Protein AF-A0A522VS35-F1 (afdb_monomer)

Radius of gyration: 22.89 Å; Cα contacts (8 Å, |Δi|>4): 196; chains: 1; bounding box: 53×36×62 Å

Structure (mmCIF, N/CA/C/O ba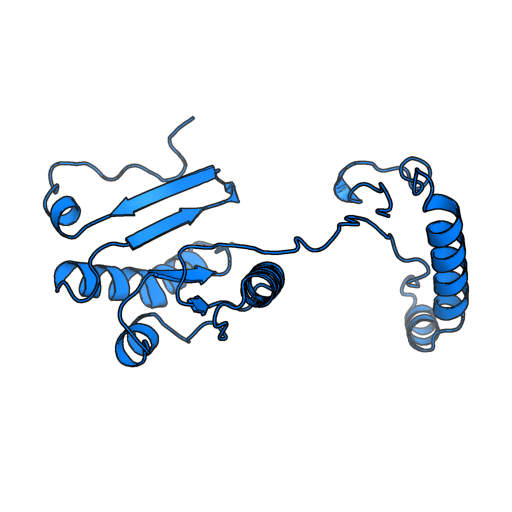ckbone):
data_AF-A0A522VS35-F1
#
_entry.id   AF-A0A522VS35-F1
#
loop_
_atom_site.group_PDB
_atom_site.id
_atom_site.type_symbol
_atom_site.label_atom_id
_atom_site.label_alt_id
_atom_site.label_comp_id
_atom_site.label_asym_id
_atom_site.label_entity_id
_atom_site.label_seq_id
_atom_site.pdbx_PDB_ins_code
_atom_site.Cartn_x
_atom_site.Cartn_y
_atom_site.Cartn_z
_atom_site.occupancy
_atom_site.B_iso_or_equiv
_atom_site.auth_seq_id
_atom_site.auth_comp_id
_atom_site.auth_asym_id
_atom_site.auth_atom_id
_atom_site.pdbx_PDB_model_num
ATOM 1 N N . MET A 1 1 ? 23.560 -10.036 -5.700 1.00 45.31 1 MET A N 1
ATOM 2 C CA . MET A 1 1 ? 24.178 -8.946 -4.909 1.00 45.31 1 MET A CA 1
ATOM 3 C C . MET A 1 1 ? 23.560 -7.653 -5.425 1.00 45.31 1 MET A C 1
ATOM 5 O O . MET A 1 1 ? 23.419 -7.600 -6.641 1.00 45.31 1 MET A O 1
ATOM 9 N N . PRO A 1 2 ? 23.084 -6.723 -4.581 1.00 51.53 2 PRO A N 1
ATOM 10 C CA . PRO A 1 2 ? 22.260 -5.614 -5.063 1.00 51.53 2 PRO A CA 1
ATOM 11 C C . PRO A 1 2 ? 23.081 -4.587 -5.854 1.00 51.53 2 PRO A C 1
ATOM 13 O O . PRO A 1 2 ? 24.286 -4.454 -5.646 1.00 51.53 2 PRO A O 1
ATOM 16 N N . ILE A 1 3 ? 22.399 -3.926 -6.784 1.00 53.19 3 ILE A N 1
ATOM 17 C CA . ILE A 1 3 ? 22.839 -2.743 -7.518 1.00 53.19 3 ILE A CA 1
ATOM 18 C C . ILE A 1 3 ? 22.485 -1.532 -6.656 1.00 53.19 3 ILE A C 1
ATOM 20 O O . ILE A 1 3 ? 21.310 -1.329 -6.360 1.00 53.19 3 ILE A O 1
ATOM 24 N N . ASP A 1 4 ? 23.479 -0.754 -6.244 1.00 54.66 4 ASP A N 1
ATOM 25 C CA . ASP A 1 4 ? 23.224 0.490 -5.519 1.00 54.66 4 ASP A CA 1
ATOM 26 C C . ASP A 1 4 ? 22.997 1.605 -6.547 1.00 54.66 4 ASP A C 1
ATOM 28 O O . ASP A 1 4 ? 23.936 2.046 -7.213 1.00 54.66 4 ASP A O 1
ATOM 32 N N . ALA A 1 5 ? 21.730 1.958 -6.763 1.00 56.12 5 ALA A N 1
ATOM 33 C CA . ALA A 1 5 ? 21.291 3.024 -7.657 1.00 56.12 5 ALA A CA 1
ATOM 34 C C . ALA A 1 5 ? 20.064 3.711 -7.039 1.00 56.12 5 ALA A C 1
ATOM 36 O O . ALA A 1 5 ? 19.135 3.039 -6.576 1.00 56.12 5 ALA A O 1
ATOM 37 N N . GLN A 1 6 ? 20.093 5.045 -6.996 1.00 53.81 6 GLN A N 1
ATOM 38 C CA . GLN A 1 6 ? 19.090 5.890 -6.341 1.00 53.81 6 GLN A CA 1
ATOM 39 C C . GLN A 1 6 ? 17.905 6.217 -7.260 1.00 53.81 6 GLN A C 1
ATOM 41 O O . GLN A 1 6 ? 17.974 6.057 -8.484 1.00 53.81 6 GLN A O 1
ATOM 46 N N . ALA A 1 7 ? 16.799 6.663 -6.659 1.00 51.53 7 ALA A N 1
ATOM 47 C CA . ALA A 1 7 ? 15.580 6.997 -7.383 1.00 51.53 7 ALA A CA 1
ATOM 48 C C . ALA A 1 7 ? 15.771 8.259 -8.259 1.00 51.53 7 ALA A C 1
ATOM 50 O O . ALA A 1 7 ? 16.432 9.207 -7.832 1.00 51.53 7 ALA A O 1
ATOM 51 N N . PRO A 1 8 ? 15.149 8.334 -9.454 1.00 52.53 8 PRO A N 1
ATOM 52 C CA . PRO A 1 8 ? 15.323 9.458 -10.387 1.00 52.53 8 PRO A CA 1
ATOM 53 C C . PRO A 1 8 ? 14.914 10.834 -9.839 1.00 52.53 8 PRO A C 1
ATOM 55 O O . PRO A 1 8 ? 15.366 11.856 -10.339 1.00 52.53 8 PRO A O 1
ATOM 58 N N . ALA A 1 9 ? 14.050 10.876 -8.821 1.00 50.16 9 ALA A N 1
ATOM 59 C CA . ALA A 1 9 ? 13.565 12.124 -8.233 1.00 50.16 9 ALA A CA 1
ATOM 60 C C . ALA A 1 9 ? 14.615 12.844 -7.363 1.00 50.16 9 ALA A C 1
ATOM 62 O O . ALA A 1 9 ? 14.396 13.988 -6.972 1.00 50.16 9 ALA A O 1
ATOM 63 N N . GLU A 1 10 ? 15.746 12.200 -7.056 1.00 48.12 10 GLU A N 1
ATOM 64 C CA . GLU A 1 10 ? 16.733 12.722 -6.106 1.00 48.12 10 GLU A CA 1
ATOM 65 C C . GLU A 1 10 ? 17.887 13.509 -6.762 1.00 48.12 10 GLU A C 1
ATOM 67 O O . GLU A 1 10 ? 18.647 14.146 -6.033 1.00 48.12 10 GLU A O 1
ATOM 72 N N . ARG A 1 11 ? 18.025 13.544 -8.104 1.00 46.00 11 ARG A N 1
ATOM 73 C CA . ARG A 1 11 ? 19.040 14.362 -8.817 1.00 46.00 11 ARG A CA 1
ATOM 74 C C . ARG A 1 11 ? 18.780 14.495 -10.326 1.00 46.00 11 ARG A C 1
ATOM 76 O O . ARG A 1 11 ? 18.360 13.548 -10.976 1.00 46.00 11 ARG A O 1
ATOM 83 N N . THR A 1 12 ? 19.129 15.656 -10.887 1.00 49.09 12 THR A N 1
ATOM 84 C CA . THR A 1 12 ? 18.923 16.037 -12.303 1.00 49.09 12 THR A CA 1
ATOM 85 C C . THR A 1 12 ? 19.991 15.497 -13.274 1.00 49.09 12 THR A C 1
ATOM 87 O O . THR A 1 12 ? 19.840 15.647 -14.483 1.00 49.09 12 THR A O 1
ATOM 90 N N . ASP A 1 13 ? 21.047 14.834 -12.784 1.00 50.75 13 ASP A N 1
ATOM 91 C CA . ASP A 1 13 ? 22.185 14.418 -13.617 1.00 50.75 13 ASP A CA 1
ATOM 92 C C . ASP A 1 13 ? 22.258 12.896 -13.798 1.00 50.75 13 ASP A C 1
ATOM 94 O O . ASP A 1 13 ? 22.619 12.160 -12.873 1.00 50.75 13 ASP A O 1
ATOM 98 N N . ALA A 1 14 ? 22.015 12.431 -15.028 1.00 50.59 14 ALA A N 1
ATOM 99 C CA . ALA A 1 14 ? 22.042 11.017 -15.423 1.00 50.59 14 ALA A CA 1
ATOM 100 C C . ALA A 1 14 ? 23.390 10.308 -15.155 1.00 50.59 14 ALA A C 1
ATOM 102 O O . ALA A 1 14 ? 23.430 9.093 -14.981 1.00 50.59 14 ALA A O 1
ATOM 103 N N . HIS A 1 15 ? 24.497 11.056 -15.073 1.00 47.47 15 HIS A N 1
ATOM 104 C CA . HIS A 1 15 ? 25.827 10.512 -14.767 1.00 47.47 15 HIS A CA 1
ATOM 105 C C . HIS A 1 15 ? 26.108 10.351 -13.265 1.00 47.47 15 HIS A C 1
ATOM 107 O O . HIS A 1 15 ? 27.080 9.695 -12.895 1.00 47.47 15 HIS A O 1
ATOM 113 N N . SER A 1 16 ? 25.277 10.926 -12.389 1.00 49.38 16 SER A N 1
ATOM 114 C CA . SER A 1 16 ? 25.525 10.949 -10.939 1.00 49.38 16 SER A CA 1
ATOM 115 C C . SER A 1 16 ? 25.026 9.709 -10.185 1.00 49.38 16 SER A C 1
ATOM 117 O O . SER A 1 16 ? 25.223 9.610 -8.977 1.00 49.38 16 SER A O 1
ATOM 119 N N . VAL A 1 17 ? 24.423 8.742 -10.885 1.00 57.78 17 VAL A N 1
ATOM 120 C CA . VAL A 1 17 ? 23.748 7.581 -10.276 1.00 57.78 17 VAL A CA 1
ATOM 121 C C . VAL A 1 17 ? 24.044 6.297 -11.069 1.00 57.78 17 VAL A C 1
ATOM 123 O O . VAL A 1 17 ? 23.176 5.478 -11.365 1.00 57.78 17 VAL A O 1
ATOM 126 N N . LEU A 1 18 ? 25.301 6.126 -11.473 1.00 62.22 18 LEU A N 1
ATOM 127 C CA . LEU A 1 18 ? 25.733 4.872 -12.083 1.00 62.22 18 LEU A CA 1
ATOM 128 C C . LEU A 1 18 ? 25.679 3.735 -11.050 1.00 62.22 18 LEU A C 1
ATOM 130 O O . LEU A 1 18 ? 26.007 3.969 -9.886 1.00 62.22 18 LEU A O 1
ATOM 134 N N . PRO A 1 19 ? 25.304 2.509 -11.459 1.00 63.91 19 PRO A N 1
ATOM 135 C CA . PRO A 1 19 ? 25.243 1.367 -10.559 1.00 63.91 19 PRO A CA 1
ATOM 136 C C . PRO A 1 19 ? 26.619 1.113 -9.934 1.00 63.91 19 PRO A C 1
ATOM 138 O O . PRO A 1 19 ? 27.605 0.954 -10.653 1.00 63.91 19 PRO A O 1
ATOM 141 N N . GLN A 1 20 ? 26.695 1.068 -8.602 1.00 66.50 20 GLN A N 1
ATOM 142 C CA . GLN A 1 20 ? 27.949 0.849 -7.865 1.00 66.50 20 GLN A CA 1
ATOM 143 C C . GLN A 1 20 ? 28.041 -0.564 -7.260 1.00 66.50 20 GLN A C 1
ATOM 145 O O . GLN A 1 20 ? 27.064 -1.314 -7.186 1.00 66.50 20 GLN A O 1
ATOM 150 N N . GLY A 1 21 ? 29.251 -0.947 -6.832 1.00 72.12 21 GLY A N 1
ATOM 151 C CA . GLY A 1 21 ? 29.539 -2.234 -6.187 1.00 72.12 21 GLY A CA 1
ATOM 152 C C . GLY A 1 21 ? 29.809 -3.392 -7.157 1.00 72.12 21 GLY A C 1
ATOM 153 O O . GLY A 1 21 ? 29.830 -3.236 -8.374 1.00 72.12 21 GLY A O 1
ATOM 154 N N . ALA A 1 22 ? 30.016 -4.605 -6.632 1.00 72.44 22 ALA A N 1
ATOM 155 C CA . ALA A 1 22 ? 30.451 -5.760 -7.439 1.00 72.44 22 ALA A CA 1
ATOM 156 C C . ALA A 1 22 ? 29.421 -6.262 -8.480 1.00 72.44 22 ALA A C 1
ATOM 158 O O . ALA A 1 22 ? 29.723 -7.159 -9.269 1.00 72.44 22 ALA A O 1
ATOM 159 N N . ALA A 1 23 ? 28.199 -5.716 -8.486 1.00 75.00 23 ALA A N 1
ATOM 160 C CA . ALA A 1 23 ? 27.180 -5.985 -9.502 1.00 75.00 23 ALA A CA 1
ATOM 161 C C . ALA A 1 23 ? 27.133 -4.922 -10.620 1.00 75.00 23 ALA A C 1
ATOM 163 O O . ALA A 1 23 ? 26.453 -5.148 -11.620 1.00 75.00 23 ALA A O 1
ATOM 164 N N . ALA A 1 24 ? 27.874 -3.814 -10.489 1.00 79.94 24 ALA A N 1
ATOM 165 C CA . ALA A 1 24 ? 27.859 -2.671 -11.404 1.00 79.94 24 ALA A CA 1
ATOM 166 C C . ALA A 1 24 ? 28.074 -3.058 -12.872 1.00 79.94 24 ALA A C 1
ATOM 168 O O . ALA A 1 24 ? 27.277 -2.695 -13.731 1.00 79.94 24 ALA A O 1
ATOM 169 N N . GLY A 1 25 ? 29.104 -3.863 -13.155 1.00 83.44 25 GLY A N 1
ATOM 170 C CA . GLY A 1 25 ? 29.420 -4.274 -14.527 1.00 83.44 25 GLY A CA 1
ATOM 171 C C . GLY A 1 25 ? 28.297 -5.078 -15.188 1.00 83.44 25 GLY A C 1
ATOM 172 O O . GLY A 1 25 ? 27.985 -4.862 -16.353 1.00 83.44 25 GLY A O 1
ATOM 173 N N . ARG A 1 26 ? 27.626 -5.954 -14.427 1.00 85.19 26 ARG A N 1
ATOM 174 C CA . ARG A 1 26 ? 26.467 -6.714 -14.926 1.00 85.19 26 ARG A CA 1
ATOM 175 C C . ARG A 1 26 ? 25.254 -5.818 -15.163 1.00 85.19 26 ARG A C 1
ATOM 177 O O . ARG A 1 26 ? 24.551 -6.008 -16.145 1.00 85.19 26 ARG A O 1
ATOM 184 N N . ALA A 1 27 ? 25.024 -4.849 -14.281 1.00 83.88 27 ALA A N 1
ATOM 185 C CA . ALA A 1 27 ? 23.945 -3.879 -14.435 1.00 83.88 27 ALA A CA 1
ATOM 186 C C . ALA A 1 27 ? 24.140 -2.999 -15.677 1.00 83.88 27 ALA A C 1
ATOM 188 O O . ALA A 1 27 ? 23.191 -2.776 -16.420 1.00 83.88 27 ALA A O 1
ATOM 189 N N . LEU A 1 28 ? 25.372 -2.545 -15.922 1.00 85.38 28 LEU A N 1
ATOM 190 C CA . LEU A 1 28 ? 25.710 -1.733 -17.088 1.00 85.38 28 LEU A CA 1
ATOM 191 C C . LEU A 1 28 ? 25.599 -2.529 -18.397 1.00 85.38 28 LEU A C 1
ATOM 193 O O . LEU A 1 28 ? 25.068 -2.012 -19.379 1.00 85.38 28 LEU A O 1
ATOM 197 N N . ALA A 1 29 ? 26.048 -3.789 -18.404 1.00 89.50 29 ALA A N 1
ATOM 198 C CA . ALA A 1 29 ? 25.870 -4.681 -19.550 1.00 89.50 29 ALA A CA 1
ATOM 199 C C . ALA A 1 29 ? 24.380 -4.871 -19.878 1.00 89.50 29 ALA A C 1
ATOM 201 O O . ALA A 1 29 ? 23.966 -4.624 -21.006 1.00 89.50 29 ALA A O 1
ATOM 202 N N . LEU A 1 30 ? 23.559 -5.175 -18.866 1.00 89.75 30 LEU A N 1
ATOM 203 C CA . LEU A 1 30 ? 22.110 -5.303 -19.025 1.00 89.75 30 LEU A CA 1
ATOM 204 C C . LEU A 1 30 ? 21.459 -4.003 -19.523 1.00 89.75 30 LEU A C 1
ATOM 206 O O . LEU A 1 30 ? 20.609 -4.045 -20.405 1.00 89.75 30 LEU A O 1
ATOM 210 N N . ALA A 1 31 ? 21.854 -2.846 -18.988 1.00 88.38 31 ALA A N 1
ATOM 211 C CA . ALA A 1 31 ? 21.334 -1.557 -19.444 1.00 88.38 31 ALA A CA 1
ATOM 212 C C . ALA A 1 31 ? 21.671 -1.290 -20.921 1.00 88.38 31 ALA A C 1
ATOM 214 O O . ALA A 1 31 ? 20.824 -0.798 -21.664 1.00 88.38 31 ALA A O 1
ATOM 215 N N . THR A 1 32 ? 22.875 -1.672 -21.358 1.00 89.88 32 THR A N 1
ATOM 216 C CA . THR A 1 32 ? 23.300 -1.560 -22.762 1.00 89.88 32 THR A CA 1
ATOM 217 C C . THR A 1 32 ? 22.477 -2.482 -23.665 1.00 89.88 32 THR A C 1
ATOM 219 O O . THR A 1 32 ? 21.986 -2.046 -24.703 1.00 89.88 32 THR A O 1
ATOM 222 N N . GLU A 1 33 ? 22.269 -3.737 -23.257 1.00 92.81 33 GLU A N 1
ATOM 223 C CA . GLU A 1 33 ? 21.413 -4.690 -23.976 1.00 92.81 33 GLU A CA 1
ATOM 224 C C . GLU A 1 33 ? 19.972 -4.181 -24.100 1.00 92.81 33 GLU A C 1
ATOM 226 O O . GLU A 1 33 ? 19.405 -4.190 -25.193 1.00 92.81 33 GLU A O 1
ATOM 231 N N . ILE A 1 34 ? 19.401 -3.660 -23.010 1.00 92.31 34 ILE A N 1
ATOM 232 C CA . ILE A 1 34 ? 18.067 -3.046 -23.007 1.00 92.31 34 ILE A CA 1
ATOM 233 C C . ILE A 1 34 ? 18.007 -1.869 -23.984 1.00 92.31 34 ILE A C 1
ATOM 235 O O . ILE A 1 34 ? 17.051 -1.767 -24.747 1.00 92.31 34 ILE A O 1
ATOM 239 N N . GLN A 1 35 ? 19.010 -0.989 -23.988 1.00 90.88 35 GLN A N 1
ATOM 240 C CA . GLN A 1 35 ? 19.050 0.157 -24.896 1.00 90.88 35 GLN A CA 1
ATOM 241 C C . GLN A 1 35 ? 19.056 -0.278 -26.367 1.00 90.88 35 GLN A C 1
ATOM 243 O O . GLN A 1 35 ? 18.322 0.302 -27.166 1.00 90.88 35 GLN A O 1
ATOM 248 N N . MET A 1 36 ? 19.833 -1.307 -26.724 1.00 91.81 36 MET A N 1
ATOM 249 C CA . MET A 1 36 ? 19.840 -1.851 -28.089 1.00 91.81 36 MET A CA 1
ATOM 250 C C . MET A 1 36 ? 18.458 -2.388 -28.482 1.00 91.81 36 MET A C 1
ATOM 252 O O . MET A 1 36 ? 17.936 -2.020 -29.530 1.00 91.81 36 MET A O 1
ATOM 256 N N . VAL A 1 37 ? 17.823 -3.181 -27.611 1.00 93.69 37 VAL A N 1
ATOM 257 C CA . VAL A 1 37 ? 16.476 -3.731 -27.854 1.00 93.69 37 VAL A CA 1
ATOM 258 C C . VAL A 1 37 ? 15.423 -2.629 -27.981 1.00 93.69 37 VAL A C 1
ATOM 260 O O . VAL A 1 37 ? 14.546 -2.702 -28.839 1.00 93.69 37 VAL A O 1
ATOM 263 N N . LEU A 1 38 ? 15.487 -1.602 -27.131 1.00 93.19 38 LEU A N 1
ATOM 264 C CA . LEU A 1 38 ? 14.538 -0.493 -27.166 1.00 93.19 38 LEU A CA 1
ATOM 265 C C . LEU A 1 38 ? 14.686 0.347 -28.434 1.00 93.19 38 LEU A C 1
ATOM 267 O O . LEU A 1 38 ? 13.675 0.803 -28.967 1.00 93.19 38 LEU A O 1
ATOM 271 N N . HIS A 1 39 ? 15.907 0.551 -28.928 1.00 89.25 39 HIS A N 1
ATOM 272 C CA . HIS A 1 39 ? 16.153 1.369 -30.114 1.00 89.25 39 HIS A CA 1
ATOM 273 C C . HIS A 1 39 ? 15.401 0.855 -31.351 1.00 89.25 39 HIS A C 1
ATOM 275 O O . HIS A 1 39 ? 14.782 1.643 -32.058 1.00 89.25 39 HIS A O 1
ATOM 281 N N . GLU A 1 40 ? 15.377 -0.462 -31.558 1.00 89.50 40 GLU A N 1
ATOM 282 C CA . GLU A 1 40 ? 14.719 -1.108 -32.705 1.00 89.50 40 GLU A CA 1
ATOM 283 C C . GLU A 1 40 ? 13.240 -1.456 -32.440 1.00 89.50 40 GLU A C 1
ATOM 285 O O . GLU A 1 40 ? 12.575 -2.112 -33.245 1.00 89.50 40 GLU A O 1
ATOM 290 N N . HIS A 1 41 ? 12.696 -1.064 -31.283 1.00 95.25 41 HIS A N 1
ATOM 291 C CA . HIS A 1 41 ? 11.376 -1.519 -30.871 1.00 95.25 41 HIS A CA 1
ATOM 292 C C . HIS A 1 41 ? 10.260 -0.843 -31.697 1.00 95.25 41 HIS A C 1
ATOM 294 O O . HIS A 1 41 ? 10.199 0.390 -31.747 1.00 95.25 41 HIS A O 1
ATOM 300 N N . PRO A 1 42 ? 9.279 -1.593 -32.250 1.00 95.75 42 PRO A N 1
ATOM 301 C CA . PRO A 1 42 ? 8.213 -1.032 -33.092 1.00 95.75 42 PRO A CA 1
ATOM 302 C C . PRO A 1 42 ? 7.406 0.094 -32.435 1.00 95.75 42 PRO A C 1
ATOM 304 O O . PRO A 1 42 ? 6.942 1.013 -33.107 1.00 95.75 42 PRO A O 1
ATOM 307 N N . VAL A 1 43 ? 7.256 0.053 -31.106 1.00 95.75 43 VAL A N 1
ATOM 308 C CA . VAL A 1 43 ? 6.598 1.137 -30.357 1.00 95.75 43 VAL A CA 1
ATOM 309 C C . VAL A 1 43 ? 7.383 2.444 -30.469 1.00 95.75 43 VAL A C 1
ATOM 311 O O . VAL A 1 43 ? 6.755 3.489 -30.602 1.00 95.75 43 VAL A O 1
ATOM 314 N N . ASN A 1 44 ? 8.719 2.415 -30.458 1.00 95.50 44 ASN A N 1
ATOM 315 C CA . ASN A 1 44 ? 9.528 3.620 -30.637 1.00 95.50 44 ASN A CA 1
ATOM 316 C C . ASN A 1 44 ? 9.426 4.161 -32.060 1.00 95.50 44 ASN A C 1
ATOM 318 O O . ASN A 1 44 ? 9.185 5.354 -32.204 1.00 95.50 44 ASN A O 1
ATOM 322 N N . HIS A 1 45 ? 9.437 3.304 -33.082 1.00 93.50 45 HIS A N 1
ATOM 323 C CA . HIS A 1 45 ? 9.159 3.744 -34.453 1.00 93.50 45 HIS A CA 1
ATOM 324 C C . HIS A 1 45 ? 7.787 4.419 -34.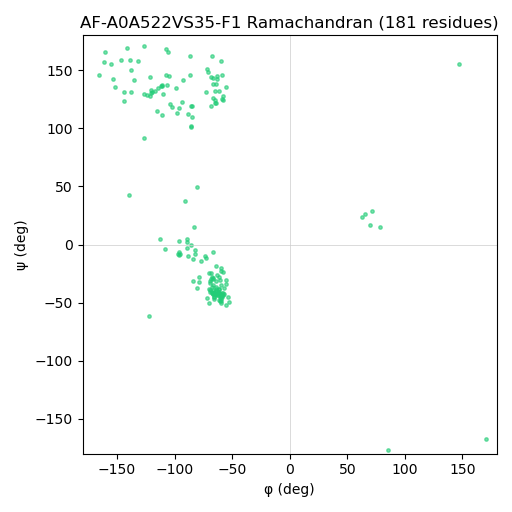581 1.00 93.50 45 HIS A C 1
ATOM 326 O O . HIS A 1 45 ? 7.658 5.475 -35.197 1.00 93.50 45 HIS A O 1
ATOM 332 N N . ALA A 1 46 ? 6.751 3.859 -33.950 1.00 96.00 46 ALA A N 1
ATOM 333 C CA . ALA A 1 46 ? 5.425 4.469 -33.949 1.00 96.00 46 ALA A CA 1
ATOM 334 C C . ALA A 1 46 ? 5.390 5.806 -33.182 1.00 96.00 46 ALA A C 1
ATOM 336 O O . ALA A 1 46 ? 4.643 6.704 -33.563 1.00 96.00 46 ALA A O 1
ATOM 337 N N . ARG A 1 47 ? 6.171 5.950 -32.100 1.00 96.19 47 ARG A N 1
ATOM 338 C CA . ARG A 1 47 ? 6.323 7.216 -31.357 1.00 96.19 47 ARG A CA 1
ATOM 339 C C . ARG A 1 47 ? 7.007 8.275 -32.219 1.00 96.19 47 ARG A C 1
ATOM 341 O O . ARG A 1 47 ? 6.468 9.368 -32.348 1.00 96.19 47 ARG A O 1
ATOM 348 N N . GLU A 1 48 ? 8.103 7.927 -32.888 1.00 94.88 48 GLU A N 1
ATOM 349 C CA . GLU A 1 48 ? 8.825 8.821 -33.806 1.00 94.88 48 GLU A CA 1
ATOM 350 C C . GLU A 1 48 ? 7.928 9.312 -34.944 1.00 94.88 48 GLU A C 1
ATOM 352 O O . GLU A 1 48 ? 7.897 10.506 -35.235 1.00 94.88 48 GLU A O 1
ATOM 357 N N . GLN A 1 49 ? 7.127 8.421 -35.536 1.00 95.81 49 GLN A N 1
ATOM 358 C CA . GLN A 1 49 ? 6.151 8.782 -36.571 1.00 95.81 49 GLN A CA 1
ATOM 359 C C . GLN A 1 49 ? 5.086 9.771 -36.078 1.00 95.81 49 GLN A C 1
ATOM 361 O O . GLN A 1 49 ? 4.559 10.549 -36.870 1.00 95.81 49 GLN A O 1
ATOM 366 N N . ARG A 1 50 ? 4.772 9.763 -34.776 1.00 97.50 50 ARG A N 1
ATOM 367 C CA . ARG A 1 50 ? 3.878 10.740 -34.133 1.00 97.50 50 ARG A CA 1
ATOM 368 C C . ARG A 1 50 ? 4.608 11.988 -33.618 1.00 97.50 50 ARG A C 1
ATOM 370 O O . ARG A 1 50 ? 3.967 12.847 -33.022 1.00 97.50 50 ARG A O 1
ATOM 377 N N . GLY A 1 51 ? 5.923 12.102 -33.822 1.00 95.75 51 GLY A N 1
ATOM 378 C CA . GLY A 1 51 ? 6.745 13.182 -33.267 1.00 95.75 51 GLY A CA 1
ATOM 379 C C . GLY A 1 51 ? 6.933 13.104 -31.746 1.00 95.75 51 GLY A C 1
ATOM 380 O O . GLY A 1 51 ? 7.302 14.095 -31.119 1.00 95.75 51 GLY A O 1
ATOM 381 N N . GLU A 1 52 ? 6.662 11.950 -31.133 1.00 95.44 52 GLU A N 1
ATOM 382 C CA . GLU A 1 52 ? 6.847 11.712 -29.703 1.00 95.44 52 GLU A CA 1
ATOM 383 C C . GLU A 1 52 ? 8.285 11.252 -29.403 1.00 95.44 52 GLU A C 1
ATOM 385 O O . GLU A 1 52 ? 8.864 10.480 -30.171 1.00 95.44 52 GLU A O 1
ATOM 390 N N . PRO A 1 53 ? 8.859 11.632 -28.249 1.00 92.62 53 PRO A N 1
ATOM 391 C CA . PRO A 1 53 ? 10.167 11.137 -27.840 1.00 92.62 53 PRO A CA 1
ATOM 392 C C . PRO A 1 53 ? 10.155 9.620 -27.592 1.00 92.62 53 PRO A C 1
ATOM 394 O O . PRO A 1 53 ? 9.228 9.072 -26.976 1.00 92.62 53 PRO A O 1
ATOM 397 N N . THR A 1 54 ? 11.215 8.949 -28.046 1.00 93.69 54 THR A N 1
ATOM 398 C CA . THR A 1 54 ? 11.450 7.507 -27.874 1.00 93.69 54 THR A CA 1
ATOM 399 C C . THR A 1 54 ? 11.788 7.145 -26.431 1.00 93.69 54 THR A C 1
ATOM 401 O O . THR A 1 54 ? 12.473 7.896 -25.737 1.00 93.69 54 THR A O 1
ATOM 404 N N . VAL A 1 55 ? 11.405 5.946 -26.003 1.00 92.81 55 VAL A N 1
ATOM 405 C CA . VAL A 1 55 ? 11.876 5.332 -24.758 1.00 92.81 55 VAL A CA 1
ATOM 406 C C . VAL A 1 55 ? 13.185 4.602 -25.053 1.00 92.81 55 VAL A C 1
ATOM 408 O O . VAL A 1 55 ? 13.160 3.518 -25.622 1.00 92.81 55 VAL A O 1
ATOM 411 N N . ASN A 1 56 ? 14.327 5.194 -24.712 1.00 87.50 56 ASN A N 1
ATOM 412 C CA . ASN A 1 56 ? 15.652 4.704 -25.126 1.00 87.50 56 ASN A CA 1
ATOM 413 C C . ASN A 1 56 ? 16.483 4.072 -23.997 1.00 87.50 56 ASN A C 1
ATOM 415 O O . ASN A 1 56 ? 17.590 3.602 -24.238 1.00 87.50 56 ASN A O 1
ATOM 419 N N . SER A 1 57 ? 15.987 4.088 -22.762 1.00 86.44 57 SER A N 1
ATOM 420 C CA . SER A 1 57 ? 16.729 3.626 -21.592 1.00 86.44 57 SER A CA 1
ATOM 421 C C . SER A 1 57 ? 15.781 3.192 -20.475 1.00 86.44 57 SER A C 1
ATOM 423 O O . SER A 1 57 ? 14.632 3.629 -20.404 1.00 86.44 57 SER A O 1
ATOM 425 N N . VAL A 1 58 ? 16.274 2.316 -19.597 1.00 87.06 58 VAL A N 1
ATOM 426 C CA . VAL A 1 58 ? 15.609 1.936 -18.346 1.00 87.06 58 VAL A CA 1
ATOM 427 C C . VAL A 1 58 ? 16.548 2.257 -17.200 1.00 87.06 58 VAL A C 1
ATOM 429 O O . VAL A 1 58 ? 17.700 1.823 -17.184 1.00 87.06 58 VAL A O 1
ATOM 432 N N . TRP A 1 59 ? 16.039 2.991 -16.217 1.00 83.38 59 TRP A N 1
ATOM 433 C CA . TRP A 1 59 ? 16.769 3.262 -14.992 1.00 83.38 59 TRP A CA 1
ATOM 434 C C . TRP A 1 59 ? 16.566 2.118 -14.002 1.00 83.38 59 TRP A C 1
ATOM 436 O O . TRP A 1 59 ? 15.467 1.932 -13.479 1.00 83.38 59 TRP A O 1
ATOM 446 N N . LEU A 1 60 ? 17.609 1.325 -13.763 1.00 81.94 60 LEU A N 1
ATOM 447 C CA . LEU A 1 60 ? 17.568 0.213 -12.815 1.00 81.94 60 LEU A CA 1
ATOM 448 C C . LEU A 1 60 ? 17.952 0.716 -11.422 1.00 81.94 60 LEU A C 1
ATOM 450 O O . LEU A 1 60 ? 19.105 1.066 -11.189 1.00 81.94 60 LEU A O 1
ATOM 454 N N . TRP A 1 61 ? 16.998 0.720 -10.496 1.00 81.50 61 TRP A N 1
ATOM 455 C CA . TRP A 1 61 ? 17.186 1.179 -9.118 1.00 81.50 61 TRP A CA 1
ATOM 456 C C . TRP A 1 61 ? 16.421 0.292 -8.130 1.00 81.50 61 TRP A C 1
ATOM 458 O O . TRP A 1 61 ? 15.631 -0.565 -8.529 1.00 81.50 61 TRP A O 1
ATOM 468 N N . GLY A 1 62 ? 16.682 0.465 -6.830 1.00 77.75 62 GLY A N 1
ATOM 469 C CA . GLY A 1 62 ? 15.948 -0.249 -5.777 1.00 77.75 62 GLY A CA 1
ATOM 470 C C . GLY A 1 62 ? 16.277 -1.743 -5.681 1.00 77.75 62 GLY A C 1
ATOM 471 O O . GLY A 1 62 ? 15.429 -2.547 -5.288 1.00 77.75 62 GLY A O 1
ATOM 472 N N . ALA A 1 63 ? 17.496 -2.150 -6.047 1.00 83.00 63 ALA A N 1
ATOM 473 C CA . ALA A 1 63 ? 17.866 -3.554 -5.969 1.00 83.00 63 ALA A CA 1
ATOM 474 C C . ALA A 1 63 ? 17.881 -4.041 -4.514 1.00 83.00 63 ALA A C 1
ATOM 476 O O . ALA A 1 63 ? 18.608 -3.535 -3.662 1.00 83.00 63 ALA A O 1
ATOM 477 N N . GLY A 1 64 ? 17.119 -5.097 -4.249 1.00 82.44 64 GLY A N 1
ATOM 478 C CA . GLY A 1 64 ? 17.033 -5.734 -2.942 1.00 82.44 64 GLY A CA 1
ATOM 479 C C . GLY A 1 64 ? 17.314 -7.229 -3.015 1.00 82.44 64 GLY A C 1
ATOM 480 O O . GLY A 1 64 ? 17.407 -7.830 -4.086 1.00 82.44 64 GLY A O 1
ATOM 481 N N . ARG A 1 65 ? 17.441 -7.857 -1.847 1.00 85.81 65 ARG A N 1
ATOM 482 C CA . ARG A 1 65 ? 17.314 -9.313 -1.720 1.00 85.81 65 ARG A CA 1
ATOM 483 C C . ARG A 1 65 ? 15.983 -9.607 -1.059 1.00 85.81 65 ARG A C 1
ATOM 485 O O . ARG A 1 65 ? 15.654 -8.962 -0.067 1.00 85.81 65 ARG A O 1
ATOM 492 N N . LEU A 1 66 ? 15.263 -10.604 -1.566 1.00 88.25 66 LEU A N 1
ATOM 493 C CA . LEU A 1 66 ? 14.082 -11.079 -0.861 1.00 88.25 66 LEU A CA 1
ATOM 494 C C . LEU A 1 66 ? 14.499 -11.610 0.523 1.00 88.25 66 LEU A C 1
ATOM 496 O O . LEU A 1 66 ? 15.467 -12.378 0.617 1.00 88.25 66 LEU A O 1
ATOM 500 N N . PRO A 1 67 ? 13.800 -11.212 1.596 1.00 88.56 67 PRO A N 1
ATOM 501 C CA . PRO A 1 67 ? 14.004 -11.801 2.910 1.00 88.56 67 PRO A CA 1
ATOM 502 C C . PRO A 1 67 ? 13.628 -13.288 2.879 1.00 88.56 67 PRO A C 1
ATOM 504 O O . PRO A 1 67 ? 12.690 -13.693 2.200 1.00 88.56 67 PRO A O 1
ATOM 507 N N . ARG A 1 68 ? 14.356 -14.117 3.638 1.00 86.31 68 ARG A N 1
ATOM 508 C CA . ARG A 1 68 ? 14.086 -15.569 3.715 1.00 86.31 68 ARG A CA 1
ATOM 509 C C . ARG A 1 68 ? 12.752 -15.892 4.385 1.00 86.31 68 ARG A C 1
ATOM 511 O O . ARG A 1 68 ? 12.164 -16.928 4.110 1.00 86.31 68 ARG A O 1
ATOM 518 N N . SER A 1 69 ? 12.315 -15.028 5.293 1.00 85.44 69 SER A N 1
ATOM 519 C CA . SER A 1 69 ? 11.041 -15.149 5.987 1.00 85.44 69 SER A CA 1
ATOM 520 C C . SER A 1 69 ? 10.546 -13.767 6.375 1.00 85.44 69 SER A C 1
ATOM 522 O O . SER A 1 69 ? 11.313 -12.979 6.933 1.00 85.44 69 SER A O 1
ATOM 524 N N . VAL A 1 70 ? 9.264 -13.505 6.152 1.00 89.88 70 VAL A N 1
ATOM 525 C CA . VAL A 1 70 ? 8.571 -12.314 6.646 1.00 89.88 70 VAL A CA 1
ATOM 526 C C . VAL A 1 70 ? 7.485 -12.787 7.595 1.00 89.88 70 VAL A C 1
ATOM 528 O O . VAL A 1 70 ? 6.741 -13.709 7.280 1.00 89.88 70 VAL A O 1
ATOM 531 N N . ARG A 1 71 ? 7.406 -12.172 8.774 1.00 88.56 71 ARG A N 1
ATOM 532 C CA . ARG A 1 71 ? 6.280 -12.356 9.688 1.00 88.56 71 ARG A CA 1
ATOM 533 C C . ARG A 1 71 ? 5.496 -11.062 9.720 1.00 88.56 71 ARG A C 1
ATOM 535 O O . ARG A 1 71 ? 6.075 -10.003 9.947 1.00 88.56 71 ARG A O 1
ATOM 542 N N . ALA A 1 72 ? 4.192 -11.157 9.528 1.00 92.25 72 ALA A N 1
ATOM 543 C CA . ALA A 1 72 ? 3.294 -10.032 9.686 1.00 92.25 72 ALA A CA 1
ATOM 544 C C . ALA A 1 72 ? 2.024 -10.494 10.409 1.00 92.25 72 ALA A C 1
ATOM 546 O O . ALA A 1 72 ? 1.644 -11.658 10.305 1.00 92.25 72 ALA A O 1
ATOM 547 N N . PRO A 1 73 ? 1.377 -9.607 11.177 1.00 93.00 73 PRO A N 1
ATOM 548 C CA . PRO A 1 73 ? 0.249 -9.978 12.020 1.00 93.00 73 PRO A CA 1
ATOM 549 C C . PRO A 1 73 ? -1.081 -10.004 11.253 1.00 93.00 73 PRO A C 1
ATOM 551 O O . PRO A 1 73 ? -2.130 -9.939 11.886 1.00 93.00 73 PRO A O 1
ATOM 554 N N . TRP A 1 74 ? -1.050 -9.997 9.918 1.00 95.19 74 TRP A N 1
ATOM 555 C CA . TRP A 1 74 ? -2.234 -9.871 9.072 1.00 95.19 74 TRP A CA 1
ATOM 556 C C . TRP A 1 74 ? -2.684 -11.242 8.584 1.00 95.19 74 TRP A C 1
ATOM 558 O O . TRP A 1 74 ? -1.869 -12.040 8.130 1.00 95.19 74 TRP A O 1
ATOM 568 N N . LEU A 1 75 ? -3.987 -11.485 8.658 1.00 94.94 75 LEU A N 1
ATOM 569 C CA . LEU A 1 75 ? -4.634 -12.663 8.100 1.00 94.94 75 LEU A CA 1
ATOM 570 C C . LEU A 1 75 ? -4.879 -12.500 6.595 1.00 94.94 75 LEU A C 1
ATOM 572 O O . LEU A 1 75 ? -4.721 -13.453 5.835 1.00 94.94 75 LEU A O 1
ATOM 576 N N . SER A 1 76 ? -5.223 -11.285 6.159 1.00 95.00 76 SER A N 1
ATOM 577 C CA . SER A 1 76 ? -5.295 -10.936 4.741 1.00 95.00 76 SER A CA 1
ATOM 578 C C . SER A 1 76 ? -4.893 -9.487 4.470 1.00 95.00 76 SER A C 1
ATOM 580 O O . SER A 1 76 ? -4.925 -8.629 5.361 1.00 95.00 76 SER A O 1
ATOM 582 N N . VAL A 1 77 ? -4.522 -9.236 3.217 1.00 96.06 77 VAL A N 1
ATOM 583 C CA . VAL A 1 77 ? -4.269 -7.914 2.644 1.00 96.06 77 VAL A CA 1
ATOM 584 C C . VAL A 1 77 ? -5.238 -7.702 1.483 1.00 96.06 77 VAL A C 1
ATOM 586 O O . VAL A 1 77 ? -5.386 -8.572 0.633 1.00 96.06 77 VAL A O 1
ATOM 589 N N . LEU A 1 78 ? -5.901 -6.555 1.456 1.00 95.25 78 LEU A N 1
ATOM 590 C CA . LEU A 1 78 ? -6.871 -6.154 0.443 1.00 95.25 78 LEU A CA 1
ATOM 591 C C . LEU A 1 78 ? -6.371 -4.871 -0.200 1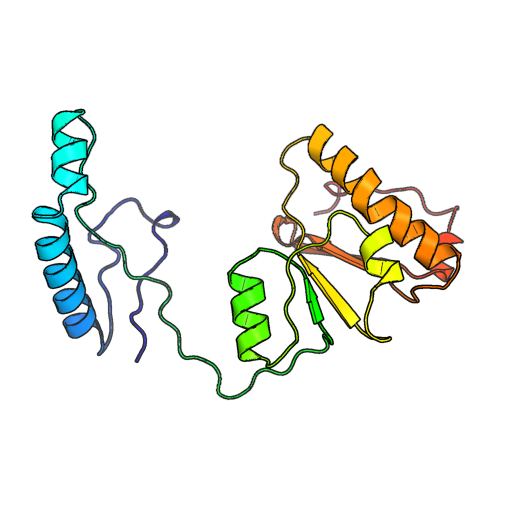.00 95.25 78 LEU A C 1
ATOM 593 O O . LEU A 1 78 ? -5.973 -3.956 0.522 1.00 95.25 78 LEU A O 1
ATOM 597 N N . GLY A 1 79 ? -6.382 -4.794 -1.522 1.00 94.75 79 GLY A N 1
ATOM 598 C CA . GLY A 1 79 ? -5.898 -3.610 -2.225 1.00 94.75 79 GLY A CA 1
ATOM 599 C C . GLY A 1 79 ? -5.253 -3.945 -3.556 1.00 94.75 79 GLY A C 1
ATOM 600 O O . GLY A 1 79 ? -4.717 -5.038 -3.731 1.00 94.75 79 GLY A O 1
ATOM 601 N N . ASP A 1 80 ? -5.246 -2.972 -4.456 1.00 93.31 80 ASP A N 1
ATOM 602 C CA . ASP A 1 80 ? -4.656 -3.123 -5.790 1.00 93.31 80 ASP A CA 1
ATOM 603 C C . ASP A 1 80 ? -3.213 -2.587 -5.858 1.00 93.31 80 ASP A C 1
ATOM 605 O O . ASP A 1 80 ? -2.564 -2.644 -6.902 1.00 93.31 80 ASP A O 1
ATOM 609 N N . ASP A 1 81 ? -2.675 -2.120 -4.724 1.00 93.88 81 ASP A N 1
ATOM 610 C CA . ASP A 1 81 ? -1.297 -1.650 -4.620 1.00 93.88 81 ASP A CA 1
ATOM 611 C C . ASP A 1 81 ? -0.291 -2.801 -4.862 1.00 93.88 81 ASP A C 1
ATOM 613 O O . ASP A 1 81 ? -0.290 -3.810 -4.136 1.00 93.88 81 ASP A O 1
ATOM 617 N N . PRO A 1 82 ? 0.607 -2.674 -5.858 1.00 93.56 82 PRO A N 1
ATOM 618 C CA . PRO A 1 82 ? 1.523 -3.748 -6.230 1.00 93.56 82 PRO A CA 1
ATOM 619 C C . PRO A 1 82 ? 2.561 -4.048 -5.141 1.00 93.56 82 PRO A C 1
ATOM 621 O O . PRO A 1 82 ? 3.028 -5.189 -5.039 1.00 93.56 82 PRO A O 1
ATOM 624 N N . VAL A 1 83 ? 2.921 -3.064 -4.308 1.00 92.12 83 VAL A N 1
ATOM 625 C CA . VAL A 1 83 ? 3.867 -3.261 -3.202 1.00 92.12 83 VAL A CA 1
ATOM 626 C C . VAL A 1 83 ? 3.212 -4.090 -2.098 1.00 92.12 83 VAL A C 1
ATOM 628 O O . VAL A 1 83 ? 3.802 -5.069 -1.636 1.00 92.12 83 VAL A O 1
ATOM 631 N N . ALA A 1 84 ? 1.975 -3.776 -1.721 1.00 93.62 84 ALA A N 1
ATOM 632 C CA . ALA A 1 84 ? 1.180 -4.532 -0.763 1.00 93.62 84 ALA A CA 1
ATOM 633 C C . ALA A 1 84 ? 0.956 -5.976 -1.231 1.00 93.62 84 ALA A C 1
ATOM 635 O O . ALA A 1 84 ? 1.169 -6.908 -0.451 1.00 93.62 84 ALA A O 1
ATOM 636 N N . ALA A 1 85 ? 0.625 -6.177 -2.511 1.00 94.94 85 ALA A N 1
ATOM 637 C CA . ALA A 1 85 ? 0.489 -7.503 -3.114 1.00 94.94 85 ALA A CA 1
ATOM 638 C C . ALA A 1 85 ? 1.806 -8.303 -3.058 1.00 94.94 85 ALA A C 1
ATOM 640 O O . ALA A 1 85 ? 1.827 -9.478 -2.673 1.00 94.94 85 ALA A O 1
ATOM 641 N N . GLY A 1 86 ? 2.932 -7.664 -3.396 1.00 93.62 86 GLY A N 1
ATOM 642 C CA . GLY A 1 86 ? 4.264 -8.270 -3.324 1.00 93.62 86 GLY A CA 1
ATOM 643 C C . GLY A 1 86 ? 4.668 -8.658 -1.897 1.00 93.62 86 GLY A C 1
ATOM 644 O O . GLY A 1 86 ? 5.173 -9.761 -1.673 1.00 93.62 86 GLY A O 1
ATOM 645 N N . LEU A 1 87 ? 4.400 -7.788 -0.920 1.00 93.31 87 LEU A N 1
ATOM 646 C CA . LEU A 1 87 ? 4.673 -8.037 0.498 1.00 93.31 87 LEU A CA 1
ATOM 647 C C . LEU A 1 87 ? 3.792 -9.153 1.068 1.00 93.31 87 LEU A C 1
ATOM 649 O O . LEU A 1 87 ? 4.305 -10.015 1.783 1.00 93.31 87 LEU A O 1
ATOM 653 N N . ALA A 1 88 ? 2.503 -9.185 0.722 1.00 95.00 88 ALA A N 1
ATOM 654 C CA . ALA A 1 88 ? 1.594 -10.258 1.118 1.00 95.00 88 ALA A CA 1
ATOM 655 C C . ALA A 1 88 ? 2.084 -11.613 0.590 1.00 95.00 88 ALA A C 1
ATOM 657 O O . ALA A 1 88 ? 2.224 -12.561 1.363 1.00 95.00 88 ALA A O 1
ATOM 658 N N . ARG A 1 89 ? 2.472 -11.676 -0.692 1.00 94.00 89 ARG A N 1
ATOM 659 C CA . ARG A 1 89 ? 3.064 -12.877 -1.301 1.00 94.00 89 ARG A CA 1
ATOM 660 C C . ARG A 1 89 ? 4.352 -13.302 -0.599 1.00 94.00 89 ARG A C 1
ATOM 662 O O . ARG A 1 89 ? 4.527 -14.481 -0.311 1.00 94.00 89 ARG A O 1
ATOM 669 N N . CYS A 1 90 ? 5.241 -12.356 -0.296 1.00 93.25 90 CYS A N 1
ATOM 670 C CA . CYS A 1 90 ? 6.498 -12.634 0.400 1.00 93.25 90 CYS A CA 1
ATOM 671 C C . CYS A 1 90 ? 6.278 -13.173 1.826 1.00 93.25 90 CYS A C 1
ATOM 673 O O . CYS A 1 90 ? 7.068 -13.987 2.303 1.00 93.25 90 CYS A O 1
ATOM 675 N N . ALA A 1 91 ? 5.198 -12.754 2.487 1.00 94.50 91 ALA A N 1
ATOM 676 C CA . ALA A 1 91 ? 4.804 -13.219 3.814 1.00 94.50 91 ALA A CA 1
ATOM 677 C C . ALA A 1 91 ? 3.884 -14.457 3.806 1.00 94.50 91 ALA A C 1
ATOM 679 O O . ALA A 1 91 ? 3.538 -14.944 4.879 1.00 94.50 91 ALA A O 1
ATOM 680 N N . GLY A 1 92 ? 3.477 -14.964 2.635 1.00 94.19 92 GLY A N 1
ATOM 681 C CA . GLY A 1 92 ? 2.509 -16.063 2.529 1.00 94.19 92 GLY A CA 1
ATOM 682 C C . GLY A 1 92 ? 1.103 -15.703 3.028 1.00 94.19 92 GLY A C 1
ATOM 683 O O . GLY A 1 92 ? 0.369 -16.578 3.479 1.00 94.19 92 GLY A O 1
ATOM 684 N N . ILE A 1 93 ? 0.738 -14.420 2.987 1.00 95.31 93 ILE A N 1
ATOM 685 C CA . ILE A 1 93 ? -0.557 -13.898 3.437 1.00 95.31 93 ILE A CA 1
ATOM 686 C C . ILE A 1 93 ? -1.523 -13.846 2.254 1.00 95.31 93 ILE A C 1
ATOM 688 O O . ILE A 1 93 ? -1.132 -13.487 1.141 1.00 95.31 93 ILE A O 1
ATOM 692 N N . ARG A 1 94 ? -2.798 -14.174 2.500 1.00 93.75 94 ARG A N 1
ATOM 693 C CA . ARG A 1 94 ? -3.864 -14.061 1.499 1.00 93.75 94 ARG A CA 1
ATOM 694 C C . ARG A 1 94 ? -3.970 -12.616 1.003 1.00 93.75 94 ARG A C 1
ATOM 696 O O . ARG A 1 94 ? -4.099 -11.696 1.810 1.00 93.75 94 ARG A O 1
ATOM 703 N N . 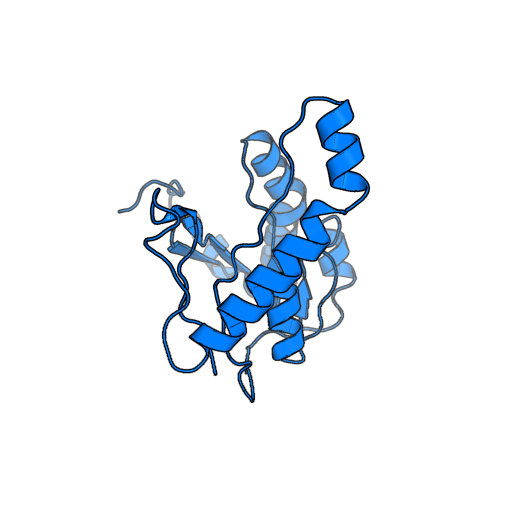HIS A 1 95 ? -3.946 -12.439 -0.313 1.00 95.56 95 HIS A N 1
ATOM 704 C CA . HIS A 1 95 ? -4.142 -11.154 -0.976 1.00 95.56 95 HIS A CA 1
ATOM 705 C C . HIS A 1 95 ? -5.352 -11.240 -1.902 1.00 95.56 95 HIS A C 1
ATOM 707 O O . HIS A 1 95 ? -5.451 -12.189 -2.678 1.00 95.56 95 HIS A O 1
ATOM 713 N N . ASP A 1 96 ? -6.257 -10.271 -1.804 1.00 94.06 96 ASP A N 1
ATOM 714 C CA . ASP A 1 96 ? -7.394 -10.120 -2.709 1.00 94.06 96 ASP A CA 1
ATOM 715 C C . ASP A 1 96 ? -7.478 -8.655 -3.189 1.00 94.06 96 ASP A C 1
ATOM 717 O O . ASP A 1 96 ? -6.960 -7.739 -2.539 1.00 94.06 96 ASP A O 1
ATOM 721 N N . ALA A 1 97 ? -8.140 -8.433 -4.327 1.00 93.62 97 ALA A N 1
ATOM 722 C CA . ALA A 1 97 ? -8.425 -7.090 -4.834 1.00 93.62 97 ALA A CA 1
ATOM 723 C C . ALA A 1 97 ? -9.264 -6.279 -3.833 1.00 93.62 97 ALA A C 1
ATOM 725 O O . ALA A 1 97 ? -9.955 -6.846 -2.975 1.00 93.62 97 ALA A O 1
ATOM 726 N N . LEU A 1 98 ? -9.221 -4.949 -3.942 1.00 93.19 98 LEU A N 1
ATOM 727 C CA . LEU A 1 98 ? -10.029 -4.108 -3.066 1.00 93.19 98 LEU A CA 1
ATOM 728 C C . LEU A 1 98 ? -11.530 -4.302 -3.374 1.00 93.19 98 LEU A C 1
ATOM 730 O O . LEU A 1 98 ? -11.946 -4.136 -4.522 1.00 93.19 98 LEU A O 1
ATOM 734 N N . PRO A 1 99 ? -12.374 -4.632 -2.381 1.00 92.44 99 PRO A N 1
ATOM 735 C CA . PRO A 1 99 ? -13.812 -4.726 -2.597 1.00 92.44 99 PRO A CA 1
ATOM 736 C C . PRO A 1 99 ? -14.427 -3.352 -2.901 1.00 92.44 99 PRO A C 1
ATOM 738 O O . PRO A 1 99 ? -13.849 -2.303 -2.602 1.00 92.44 99 PRO A O 1
ATOM 741 N N . SER A 1 100 ? -15.633 -3.351 -3.476 1.00 90.62 100 SER A N 1
ATOM 742 C CA . SER A 1 100 ? -16.351 -2.121 -3.840 1.00 90.62 100 SER A CA 1
ATOM 743 C C . SER A 1 100 ? -16.564 -1.188 -2.648 1.00 90.62 100 SER A C 1
ATOM 745 O O . SER A 1 100 ? -16.467 0.034 -2.786 1.00 90.62 100 SER A O 1
ATOM 747 N N . ASP A 1 101 ? -16.826 -1.754 -1.478 1.00 94.06 101 ASP A N 1
ATOM 748 C CA . ASP A 1 101 ? -17.148 -1.036 -0.256 1.00 94.06 101 ASP A CA 1
ATOM 749 C C . ASP A 1 101 ? -16.910 -1.927 0.971 1.00 94.06 101 ASP A C 1
ATOM 751 O O . ASP A 1 101 ? -16.740 -3.149 0.882 1.00 94.06 101 ASP A O 1
ATOM 755 N N . ALA A 1 102 ? -16.888 -1.293 2.141 1.00 94.31 102 ALA A N 1
ATOM 756 C CA . ALA A 1 102 ? -16.651 -1.985 3.397 1.00 94.31 102 ALA A CA 1
ATOM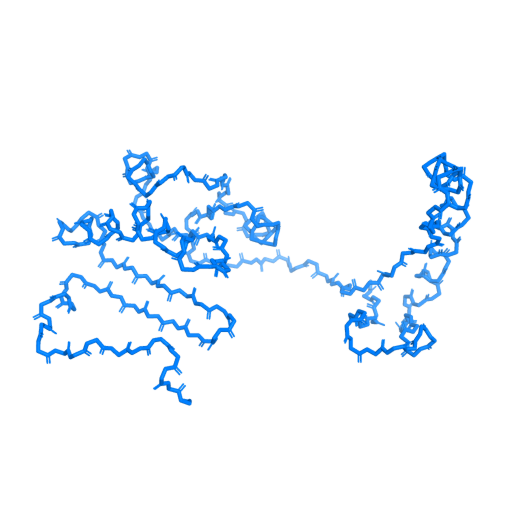 757 C C . ALA A 1 102 ? -17.818 -2.886 3.822 1.00 94.31 102 ALA A C 1
ATOM 759 O O . ALA A 1 102 ? -17.588 -3.818 4.588 1.00 94.31 102 ALA A O 1
ATOM 760 N N . LEU A 1 103 ? -19.053 -2.628 3.376 1.00 93.62 103 LEU A N 1
ATOM 761 C CA . LEU A 1 103 ? -20.201 -3.449 3.766 1.00 93.62 103 LEU A CA 1
ATOM 762 C C . LEU A 1 103 ? -20.105 -4.829 3.118 1.00 93.62 103 LEU A C 1
ATOM 764 O O . LEU A 1 103 ? -20.128 -5.829 3.834 1.00 93.62 103 LEU A O 1
ATOM 768 N N . TYR A 1 104 ? -19.887 -4.869 1.802 1.00 93.62 104 TYR A N 1
ATOM 769 C CA . TYR A 1 104 ? -19.635 -6.101 1.065 1.00 93.62 104 TYR A CA 1
ATOM 770 C C . TYR A 1 104 ? -18.484 -6.887 1.695 1.00 93.62 104 TYR A C 1
ATOM 772 O O . TYR A 1 104 ? -18.594 -8.091 1.923 1.00 93.62 104 TYR A O 1
ATOM 780 N N . TRP A 1 105 ? -17.392 -6.202 2.042 1.00 93.25 105 TRP A N 1
ATOM 781 C CA . TRP A 1 105 ? -16.269 -6.845 2.713 1.00 93.25 105 TRP A CA 1
ATOM 782 C C . TRP A 1 105 ? -16.650 -7.451 4.070 1.00 93.25 105 TRP A C 1
ATOM 784 O O . TRP A 1 105 ? -16.332 -8.609 4.322 1.00 93.25 105 TRP A O 1
ATOM 794 N N . LEU A 1 106 ? -17.339 -6.699 4.934 1.00 91.69 106 LEU A N 1
ATOM 795 C CA . LEU A 1 106 ? -17.751 -7.161 6.264 1.00 91.69 106 LEU A CA 1
ATOM 796 C C . LEU A 1 106 ? -18.674 -8.387 6.208 1.00 91.69 106 LEU A C 1
ATOM 798 O O . LEU A 1 106 ? -18.663 -9.188 7.137 1.00 91.69 106 LEU A O 1
ATOM 802 N N . GLU A 1 107 ? -19.477 -8.525 5.153 1.00 90.94 107 GLU A N 1
ATOM 803 C CA . GLU A 1 107 ? -20.385 -9.662 4.947 1.00 90.94 107 GLU A CA 1
ATOM 804 C C . GLU A 1 107 ? -19.671 -10.919 4.434 1.00 90.94 107 GLU A C 1
ATOM 806 O O . GLU A 1 107 ? -20.108 -12.033 4.713 1.00 90.94 107 GLU A O 1
ATOM 811 N N . HIS A 1 108 ? -18.561 -10.746 3.714 1.00 88.19 108 HIS A N 1
ATOM 812 C CA . HIS A 1 108 ? -17.830 -11.831 3.051 1.00 88.19 108 HIS A CA 1
ATOM 813 C C . HIS A 1 108 ? -16.447 -12.090 3.661 1.00 88.19 108 HIS A C 1
ATOM 815 O O . HIS A 1 108 ? -15.678 -12.903 3.136 1.00 88.19 108 HIS A O 1
ATOM 821 N N . ALA A 1 109 ? -16.100 -11.397 4.748 1.00 80.88 109 ALA A N 1
ATOM 822 C CA . ALA A 1 109 ? -14.829 -11.570 5.428 1.00 80.88 109 ALA A CA 1
ATOM 823 C C . ALA A 1 109 ? -14.693 -13.040 5.868 1.00 80.88 109 ALA A C 1
ATOM 825 O O . ALA A 1 109 ? -15.568 -13.566 6.555 1.00 80.88 109 ALA A O 1
ATOM 826 N N . PRO A 1 110 ? -13.618 -13.734 5.459 1.00 64.25 110 PRO A N 1
ATOM 827 C CA . PRO A 1 110 ? -13.572 -15.189 5.529 1.00 64.25 110 PRO A CA 1
ATOM 828 C C . PRO A 1 110 ? -13.505 -15.719 6.965 1.00 64.25 110 PRO A C 1
ATOM 830 O O . PRO A 1 110 ? -13.970 -16.831 7.211 1.00 64.25 110 PRO A O 1
ATOM 833 N N . GLN A 1 111 ? -12.878 -14.971 7.883 1.00 81.19 111 GLN A N 1
ATOM 834 C CA . GLN A 1 111 ? -12.567 -15.380 9.257 1.00 81.19 111 GLN A CA 1
ATOM 835 C C . GLN A 1 111 ? -12.277 -14.158 10.142 1.00 81.19 111 GLN A C 1
ATOM 837 O O . GLN A 1 111 ? -11.827 -13.130 9.637 1.00 81.19 111 GLN A O 1
ATOM 842 N N . ASP A 1 112 ? -12.445 -14.307 11.459 1.00 87.25 112 ASP A N 1
ATOM 843 C CA . ASP A 1 112 ? -12.010 -13.311 12.441 1.00 87.25 112 ASP A CA 1
ATOM 844 C C . ASP A 1 112 ? -10.483 -13.163 12.438 1.00 87.25 112 ASP A C 1
ATOM 846 O O . ASP A 1 112 ? -9.732 -14.139 12.514 1.00 87.25 112 ASP A O 1
ATOM 850 N N . GLY A 1 113 ? -10.000 -11.923 12.399 1.00 92.06 113 GLY A N 1
ATOM 851 C CA . GLY A 1 113 ? -8.572 -11.652 12.406 1.00 92.06 113 GLY A CA 1
ATOM 852 C C . GLY A 1 113 ? -8.228 -10.200 12.117 1.00 92.06 113 GLY A C 1
ATOM 853 O O . GLY A 1 113 ? -9.064 -9.298 12.152 1.00 92.06 113 GLY A O 1
ATOM 854 N N . ARG A 1 114 ? -6.942 -9.962 11.849 1.00 94.56 114 ARG A N 1
ATOM 855 C CA . ARG A 1 114 ? -6.440 -8.645 11.450 1.00 94.56 114 ARG A CA 1
ATOM 856 C C . ARG A 1 114 ? -6.344 -8.581 9.936 1.00 94.56 114 ARG A C 1
ATOM 858 O O . ARG A 1 114 ? -5.535 -9.291 9.347 1.00 94.56 114 ARG A O 1
ATOM 865 N N . HIS A 1 115 ? -7.097 -7.680 9.329 1.00 94.94 115 HIS A N 1
ATOM 866 C CA . HIS A 1 115 ? -7.080 -7.460 7.887 1.00 94.94 115 HIS A CA 1
ATOM 867 C C . HIS A 1 115 ? -6.481 -6.089 7.587 1.00 94.94 115 HIS A C 1
ATOM 869 O O . HIS A 1 115 ? -6.785 -5.113 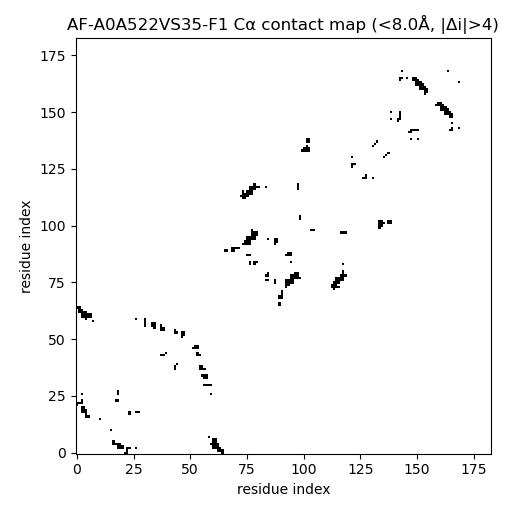8.275 1.00 94.94 115 HIS A O 1
ATOM 875 N N . LEU A 1 116 ? -5.607 -6.020 6.587 1.00 95.62 116 LEU A N 1
ATOM 876 C CA . LEU A 1 116 ? -5.051 -4.766 6.092 1.00 95.62 116 LEU A CA 1
ATOM 877 C C . LEU A 1 116 ? -5.773 -4.389 4.800 1.00 95.62 116 LEU A C 1
ATOM 879 O O . LEU A 1 116 ? -5.671 -5.123 3.827 1.00 95.62 116 LEU A O 1
ATOM 883 N N . CYS A 1 117 ? -6.463 -3.251 4.785 1.00 95.38 117 CYS A N 1
ATOM 884 C CA . CYS A 1 117 ? -7.028 -2.678 3.562 1.00 95.38 117 CYS A CA 1
ATOM 885 C C . CYS A 1 117 ? -6.161 -1.497 3.125 1.00 95.38 117 CYS A C 1
ATOM 887 O O . CYS A 1 117 ? -5.981 -0.551 3.894 1.00 95.38 117 CYS A O 1
ATOM 889 N N . VAL A 1 118 ? -5.617 -1.563 1.915 1.00 95.56 118 VAL A N 1
ATOM 890 C CA . VAL A 1 118 ? -4.862 -0.483 1.281 1.00 95.56 118 VAL A CA 1
ATOM 891 C C . VAL A 1 118 ? -5.812 0.246 0.345 1.00 95.56 118 VAL A C 1
ATOM 893 O O . VAL A 1 118 ? -6.308 -0.330 -0.618 1.00 95.56 118 VAL A O 1
ATOM 896 N N . LEU A 1 119 ? -6.106 1.496 0.690 1.00 93.75 119 LEU A N 1
ATOM 897 C CA . LEU A 1 119 ? -7.015 2.368 -0.045 1.00 93.75 119 LEU A CA 1
ATOM 898 C C . LEU A 1 119 ? -6.188 3.392 -0.818 1.00 93.75 119 LEU A C 1
ATOM 900 O O . LEU A 1 119 ? -5.173 3.867 -0.302 1.00 93.75 119 LEU A O 1
ATOM 904 N N . ASP A 1 120 ? -6.649 3.764 -2.008 1.00 89.38 120 ASP A N 1
ATOM 905 C CA . ASP A 1 120 ? -6.021 4.836 -2.773 1.00 89.38 120 ASP A CA 1
ATOM 906 C C . ASP A 1 120 ? -6.120 6.173 -2.032 1.00 89.38 120 ASP A C 1
ATOM 908 O O . ASP A 1 120 ? -7.126 6.495 -1.386 1.00 89.38 120 ASP A O 1
ATOM 912 N N . ALA A 1 121 ? -5.057 6.970 -2.131 1.00 84.88 121 ALA A N 1
ATOM 913 C CA . ALA A 1 121 ? -5.021 8.293 -1.534 1.00 84.88 121 ALA A CA 1
ATOM 914 C C . ALA A 1 121 ? -5.998 9.227 -2.259 1.00 84.88 121 ALA A C 1
ATOM 916 O O . ALA A 1 121 ? -5.829 9.509 -3.446 1.00 84.88 121 ALA A O 1
ATOM 917 N N . ALA A 1 122 ? -6.982 9.751 -1.526 1.00 89.00 122 ALA A N 1
ATOM 918 C CA . ALA A 1 122 ? -7.889 10.769 -2.041 1.00 89.00 122 ALA A CA 1
ATOM 919 C C . ALA A 1 122 ? -7.119 12.061 -2.367 1.00 89.00 122 ALA A C 1
ATOM 921 O O . ALA A 1 122 ? -6.511 12.668 -1.485 1.00 89.00 122 ALA A O 1
ATOM 922 N N . GLN A 1 123 ? -7.190 12.503 -3.620 1.00 88.88 123 GLN A N 1
ATOM 923 C CA . GLN A 1 123 ? -6.546 13.718 -4.131 1.00 88.88 123 GLN A CA 1
ATOM 924 C C . GLN A 1 123 ? -7.496 14.923 -4.140 1.00 88.88 123 GLN A C 1
ATOM 926 O O . GLN A 1 123 ? -7.084 16.060 -4.373 1.00 88.88 123 GLN A O 1
ATOM 931 N N . SER A 1 124 ? -8.784 14.695 -3.874 1.00 92.25 124 SER A N 1
ATOM 932 C CA . SER A 1 124 ? -9.811 15.732 -3.846 1.00 92.25 124 SER A CA 1
ATOM 933 C C . SER A 1 124 ? -10.796 15.547 -2.691 1.00 92.25 124 SER A C 1
ATOM 935 O O . SER A 1 124 ? -10.988 14.453 -2.161 1.00 92.25 124 SER A O 1
ATOM 937 N N . VAL A 1 125 ? -11.489 16.629 -2.313 1.00 90.62 125 VAL A N 1
ATOM 938 C CA . VAL A 1 125 ? -12.560 16.578 -1.296 1.00 90.62 125 VAL A CA 1
ATOM 939 C C . VAL A 1 125 ? -13.682 15.623 -1.718 1.00 90.62 125 VAL A C 1
ATOM 941 O O . VAL A 1 125 ? -14.254 14.937 -0.876 1.00 90.62 125 VAL A O 1
ATOM 944 N N . ARG A 1 126 ? -13.979 15.547 -3.021 1.00 94.50 126 ARG A N 1
ATOM 945 C CA . ARG A 1 126 ? -14.995 14.642 -3.571 1.00 94.50 126 ARG A CA 1
ATOM 946 C C . ARG A 1 126 ? -14.597 13.177 -3.395 1.00 94.50 126 ARG A C 1
ATOM 948 O O . ARG A 1 126 ? -15.427 12.374 -2.985 1.00 94.50 126 ARG A O 1
ATOM 955 N N . GLU A 1 127 ? -13.345 12.834 -3.682 1.00 93.81 127 GLU A N 1
ATOM 956 C CA . GLU A 1 127 ? -12.827 11.480 -3.454 1.00 93.81 127 GLU A CA 1
ATOM 957 C C . GLU A 1 127 ? -12.818 11.125 -1.971 1.00 93.81 127 GLU A C 1
ATOM 959 O O . GLU A 1 127 ? -13.221 10.025 -1.605 1.00 93.81 127 GLU A O 1
ATOM 964 N N . LEU A 1 128 ? -12.450 12.072 -1.103 1.00 91.75 128 LEU A N 1
ATOM 965 C CA . LEU A 1 128 ? -12.494 11.860 0.340 1.00 91.75 128 LEU A CA 1
ATOM 966 C C . LEU A 1 128 ? -13.926 11.599 0.835 1.00 91.75 128 LEU A C 1
ATOM 968 O O . LEU A 1 128 ? -14.140 10.709 1.651 1.00 91.75 128 LEU A O 1
ATOM 972 N N . GLN A 1 129 ? -14.918 12.326 0.314 1.00 93.31 129 GLN A N 1
ATOM 973 C CA . GLN A 1 129 ? -16.333 12.072 0.608 1.00 93.31 129 GLN A CA 1
ATOM 974 C C . GLN A 1 129 ? -16.792 10.700 0.104 1.00 93.31 129 GLN A C 1
ATOM 976 O O . GLN A 1 129 ? -17.530 10.008 0.802 1.00 93.31 129 GLN A O 1
ATOM 981 N N . ALA A 1 130 ? -16.347 10.284 -1.083 1.00 93.75 130 ALA A N 1
ATOM 982 C CA . ALA A 1 130 ? -16.640 8.951 -1.598 1.00 93.75 130 ALA A CA 1
ATOM 983 C C . ALA A 1 130 ? -16.011 7.854 -0.721 1.00 93.75 130 ALA A C 1
ATOM 985 O O . ALA A 1 130 ? -16.629 6.813 -0.504 1.00 93.75 130 ALA A O 1
ATOM 986 N N . LEU A 1 131 ? -14.810 8.093 -0.186 1.00 93.88 131 LEU A N 1
ATOM 987 C CA . LEU A 1 131 ? -14.135 7.186 0.740 1.00 93.88 131 LEU A CA 1
ATOM 988 C C . LEU A 1 131 ? -14.881 7.077 2.076 1.00 93.88 131 LEU A C 1
ATOM 990 O O . LEU A 1 131 ? -15.072 5.969 2.574 1.00 93.88 131 LEU A O 1
ATOM 994 N N . GLU A 1 132 ? -15.360 8.200 2.617 1.00 93.81 132 GLU A N 1
ATOM 995 C CA . GLU A 1 132 ? -16.206 8.217 3.817 1.00 93.81 132 GLU A CA 1
ATOM 996 C C . GLU A 1 132 ? -17.441 7.328 3.627 1.00 93.81 132 GLU A C 1
ATOM 998 O O . GLU A 1 132 ? -17.661 6.402 4.406 1.00 93.81 132 GLU A O 1
ATOM 1003 N N . GLN A 1 133 ? -18.175 7.540 2.530 1.00 94.19 133 GLN A N 1
ATOM 1004 C CA . GLN A 1 133 ? -19.420 6.825 2.237 1.00 94.19 133 GLN A CA 1
ATOM 1005 C C . GLN A 1 133 ? -19.205 5.331 1.970 1.00 94.19 133 GLN A C 1
ATOM 1007 O O . GLN A 1 133 ? -19.981 4.495 2.429 1.00 94.19 133 GLN A O 1
ATOM 1012 N N . ARG A 1 134 ? -18.163 4.973 1.209 1.00 95.06 134 ARG A N 1
ATOM 1013 C CA . ARG A 1 134 ? -17.903 3.577 0.816 1.00 95.06 134 ARG A CA 1
ATOM 1014 C C . ARG A 1 134 ? -17.251 2.766 1.928 1.00 95.06 134 ARG A C 1
ATOM 1016 O O . ARG A 1 134 ? -17.474 1.560 2.010 1.00 95.06 134 ARG A O 1
ATOM 1023 N N . TRP A 1 135 ? -16.430 3.399 2.761 1.00 94.94 135 TRP A N 1
ATOM 1024 C CA . TRP A 1 135 ? -15.589 2.694 3.724 1.00 94.94 135 TRP A CA 1
ATOM 1025 C C . TRP A 1 135 ? -15.842 3.120 5.165 1.00 94.94 135 TRP A C 1
ATOM 1027 O O . TRP A 1 135 ? -16.226 2.285 5.988 1.00 94.94 135 TRP A O 1
ATOM 1037 N N . PHE A 1 136 ? -15.617 4.388 5.501 1.00 94.50 136 PHE A N 1
ATOM 1038 C CA . PHE A 1 136 ? -15.528 4.795 6.905 1.00 94.50 136 PHE A CA 1
ATOM 1039 C C . PHE A 1 136 ? -16.869 4.750 7.642 1.00 94.50 136 PHE A C 1
ATOM 1041 O O . PHE A 1 136 ? -16.900 4.267 8.777 1.00 94.50 136 PHE A O 1
ATOM 1048 N N . ASP A 1 137 ? -17.977 5.124 6.999 1.00 94.25 137 ASP A N 1
ATOM 1049 C CA . ASP A 1 137 ? -19.317 5.060 7.594 1.00 94.25 137 ASP A CA 1
ATOM 1050 C C . ASP A 1 137 ? -19.687 3.627 8.008 1.00 94.25 137 ASP A C 1
ATOM 1052 O O . ASP A 1 137 ? -20.068 3.365 9.156 1.00 94.25 137 ASP A O 1
ATOM 1056 N N . SER A 1 138 ? -19.515 2.674 7.091 1.00 94.88 138 SER A N 1
ATOM 1057 C CA . SER A 1 138 ? -19.826 1.257 7.311 1.00 94.88 138 SER A CA 1
ATOM 1058 C C . SER A 1 138 ? -18.924 0.627 8.376 1.00 94.88 138 SER A C 1
ATOM 1060 O O . SER A 1 138 ? -19.409 -0.093 9.254 1.00 94.88 138 SER A O 1
ATOM 1062 N N . LEU A 1 139 ? -17.624 0.943 8.372 1.00 95.00 139 LEU A N 1
ATOM 1063 C CA . LEU A 1 139 ? -16.685 0.469 9.395 1.00 95.00 139 LEU A CA 1
ATOM 1064 C C . LEU A 1 139 ? -16.987 1.067 10.775 1.00 95.00 139 LEU A C 1
ATOM 1066 O O . LEU A 1 139 ? -16.927 0.364 11.786 1.00 95.00 139 LEU A O 1
ATOM 1070 N N . LEU A 1 140 ? -17.371 2.343 10.840 1.00 94.75 140 LEU A N 1
ATOM 1071 C CA . LEU A 1 140 ? -17.776 2.990 12.085 1.00 94.75 140 LEU A CA 1
ATOM 1072 C C . LEU A 1 140 ? -19.044 2.347 12.657 1.00 94.75 140 LEU A C 1
ATOM 1074 O O . LEU A 1 140 ? -19.127 2.104 13.865 1.00 94.75 140 LEU A O 1
ATOM 1078 N N . GLN A 1 141 ? -20.029 2.038 11.812 1.00 94.44 141 GLN A N 1
ATOM 1079 C CA . GLN A 1 141 ? -21.224 1.305 12.230 1.00 94.44 141 GLN A CA 1
ATOM 1080 C C . GLN A 1 141 ? -20.884 -0.105 12.724 1.00 94.44 141 GLN A C 1
ATOM 1082 O O . GLN A 1 141 ? -21.369 -0.506 13.785 1.00 94.44 141 GLN A O 1
ATOM 1087 N N . ALA A 1 142 ? -20.007 -0.826 12.023 1.00 94.31 142 ALA A N 1
ATOM 1088 C CA . ALA A 1 142 ? -19.537 -2.142 12.446 1.00 94.31 142 ALA A CA 1
ATOM 1089 C C . ALA A 1 142 ? -18.849 -2.090 13.821 1.00 94.31 142 ALA A C 1
ATOM 1091 O O . ALA A 1 142 ? -19.132 -2.925 14.683 1.00 94.31 142 ALA A O 1
ATOM 1092 N N . LEU A 1 143 ? -18.027 -1.067 14.081 1.00 94.88 143 LEU A N 1
ATOM 1093 C CA . LEU A 1 143 ? -17.380 -0.849 15.378 1.00 94.88 143 LEU A CA 1
ATOM 1094 C C . LEU A 1 143 ? -18.396 -0.523 16.485 1.00 94.88 143 LEU A C 1
ATOM 1096 O O . LEU A 1 143 ? -1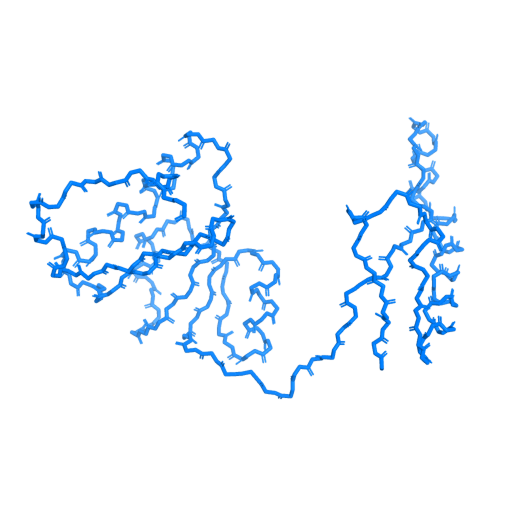8.305 -1.044 17.599 1.00 94.88 143 LEU A O 1
ATOM 1100 N N . ARG A 1 144 ? -19.408 0.306 16.191 1.00 94.88 144 ARG A N 1
ATOM 1101 C CA . ARG A 1 144 ? -20.503 0.630 17.131 1.00 94.88 144 ARG A CA 1
ATOM 1102 C C . ARG A 1 144 ? -21.308 -0.607 17.524 1.00 94.88 144 ARG A C 1
ATOM 1104 O O . ARG A 1 144 ? -21.659 -0.753 18.699 1.00 94.88 144 ARG A O 1
ATOM 1111 N N . GLN A 1 145 ? -21.576 -1.472 16.549 1.00 93.38 145 GLN A N 1
ATOM 1112 C CA . GLN A 1 145 ? -22.307 -2.730 16.707 1.00 93.38 145 GLN A CA 1
ATOM 1113 C C . GLN A 1 145 ? -21.445 -3.839 17.329 1.00 93.38 145 GLN A C 1
ATOM 1115 O O . GLN A 1 145 ? -21.989 -4.829 17.804 1.00 93.38 145 GLN A O 1
ATOM 1120 N N . GLY A 1 146 ? -20.121 -3.664 17.383 1.00 92.12 146 GLY A N 1
ATOM 1121 C CA . GLY A 1 146 ? -19.189 -4.668 17.896 1.00 92.12 146 GLY A CA 1
ATOM 1122 C C . GLY A 1 146 ? -18.891 -5.805 16.915 1.00 92.12 146 GLY A C 1
ATOM 1123 O O . GLY A 1 146 ? -18.349 -6.816 17.343 1.00 92.12 146 GLY A O 1
ATOM 1124 N N . ARG A 1 147 ? -19.218 -5.642 15.623 1.00 92.19 147 ARG A N 1
ATOM 1125 C CA . ARG A 1 147 ? -18.825 -6.576 14.551 1.00 92.19 147 ARG A CA 1
ATOM 1126 C C . ARG A 1 147 ? -17.318 -6.557 14.296 1.00 92.19 147 ARG A C 1
ATOM 1128 O O . ARG A 1 147 ? -16.748 -7.566 13.916 1.00 92.19 147 ARG A O 1
ATOM 1135 N N . ILE A 1 148 ? -16.679 -5.413 14.538 1.00 93.94 148 ILE A N 1
ATOM 1136 C CA . ILE A 1 148 ? -15.222 -5.288 14.608 1.00 93.94 148 ILE A CA 1
ATOM 1137 C C . ILE A 1 148 ? -14.831 -4.739 15.981 1.00 93.94 148 ILE A C 1
ATOM 1139 O O . ILE A 1 148 ? -15.543 -3.910 16.551 1.00 93.94 148 ILE A O 1
ATOM 1143 N N . GLY A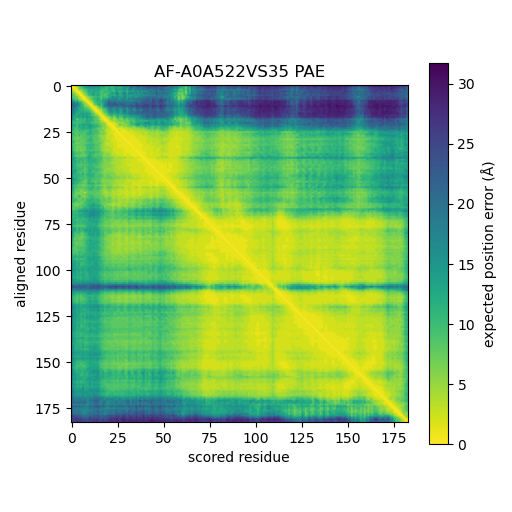 1 149 ? -13.706 -5.204 16.526 1.00 93.38 149 GLY A N 1
ATOM 1144 C CA . GLY A 1 149 ? -13.227 -4.771 17.845 1.00 93.38 149 GLY A CA 1
ATOM 1145 C C . GLY A 1 149 ? -12.413 -3.473 17.819 1.00 93.38 149 GLY A C 1
ATOM 1146 O O . GLY A 1 149 ? -12.439 -2.702 18.780 1.00 93.38 149 GLY A O 1
ATOM 1147 N N . MET A 1 150 ? -11.699 -3.232 16.718 1.00 95.38 150 MET A N 1
ATOM 1148 C CA . MET A 1 150 ? -10.728 -2.149 16.573 1.00 95.38 150 MET A CA 1
ATOM 1149 C C . MET A 1 150 ? -10.598 -1.750 15.103 1.00 95.38 150 MET A C 1
ATOM 1151 O O . MET A 1 150 ? -10.588 -2.617 14.230 1.00 95.38 150 MET A O 1
ATOM 1155 N N . LEU A 1 151 ? -10.436 -0.455 14.842 1.00 95.56 151 LEU A N 1
ATOM 1156 C CA . LEU A 1 151 ? -10.055 0.081 13.539 1.00 95.56 151 LEU A CA 1
ATOM 1157 C C . LEU A 1 151 ? -8.790 0.933 13.689 1.00 95.56 151 LEU A C 1
ATOM 1159 O O . LEU A 1 151 ? -8.749 1.846 14.514 1.00 95.56 151 LEU A O 1
ATOM 1163 N N . THR A 1 152 ? -7.774 0.665 12.868 1.00 95.50 152 THR A N 1
ATOM 1164 C CA . THR A 1 152 ? -6.563 1.493 12.787 1.00 95.50 152 THR A CA 1
ATOM 1165 C C . THR A 1 152 ? -6.478 2.134 11.406 1.00 95.50 152 THR A C 1
ATOM 1167 O O . THR A 1 152 ? -6.282 1.439 10.414 1.00 95.50 152 THR A O 1
ATOM 1170 N N . LEU A 1 153 ? -6.570 3.460 11.342 1.00 93.88 153 LEU A N 1
ATOM 1171 C CA . LEU A 1 153 ? -6.339 4.238 10.128 1.00 93.88 153 LEU A CA 1
ATOM 1172 C C . LEU A 1 153 ? -4.878 4.695 10.095 1.00 93.88 153 LEU A C 1
ATOM 1174 O O . LEU A 1 153 ? -4.424 5.367 11.023 1.00 93.88 153 LEU A O 1
ATOM 1178 N N . ARG A 1 154 ? -4.140 4.339 9.042 1.00 92.94 154 ARG A N 1
ATOM 1179 C CA . ARG A 1 154 ? -2.755 4.780 8.812 1.00 92.94 154 ARG A CA 1
ATOM 1180 C C . ARG A 1 154 ? -2.699 5.664 7.576 1.00 92.94 154 ARG A C 1
ATOM 1182 O O . ARG A 1 154 ? -3.286 5.319 6.561 1.00 92.94 154 ARG A O 1
ATOM 1189 N N . ILE A 1 155 ? -1.983 6.778 7.679 1.00 90.69 155 ILE A N 1
ATOM 1190 C CA . ILE A 1 155 ? -1.788 7.748 6.600 1.00 90.69 155 ILE A CA 1
ATOM 1191 C C . ILE A 1 155 ? -0.278 7.955 6.460 1.00 90.69 155 ILE A C 1
ATOM 1193 O O . ILE A 1 155 ? 0.291 8.764 7.205 1.00 90.69 155 ILE A O 1
ATOM 1197 N N . PRO A 1 156 ? 0.380 7.175 5.583 1.00 87.69 156 PRO A N 1
ATOM 1198 C CA . PRO A 1 156 ? 1.834 7.165 5.448 1.00 87.69 156 PRO A CA 1
ATOM 1199 C C . PRO A 1 156 ? 2.418 8.538 5.119 1.00 87.69 156 PRO A C 1
ATOM 1201 O O . PRO A 1 156 ? 3.366 8.950 5.780 1.00 87.69 156 PRO A O 1
ATOM 1204 N N . ASP A 1 157 ? 1.791 9.278 4.203 1.00 85.31 157 ASP A N 1
ATOM 1205 C CA . ASP A 1 157 ? 2.279 10.585 3.732 1.00 85.31 157 ASP A CA 1
ATOM 1206 C C . ASP A 1 157 ? 2.331 11.644 4.837 1.00 85.31 157 ASP A C 1
ATOM 1208 O O . ASP A 1 157 ? 3.137 12.569 4.795 1.00 85.31 157 ASP A O 1
ATOM 1212 N N . LEU A 1 158 ? 1.485 11.496 5.860 1.00 84.69 158 LEU A N 1
ATOM 1213 C CA . LEU A 1 158 ? 1.488 12.361 7.040 1.00 84.69 158 LEU A CA 1
ATOM 1214 C C . LEU A 1 158 ? 2.281 11.756 8.209 1.00 84.69 158 LEU A C 1
ATOM 1216 O O . LEU A 1 158 ? 2.404 12.389 9.255 1.00 84.69 158 LEU A O 1
ATOM 1220 N N . GLY A 1 159 ? 2.754 10.511 8.093 1.00 86.62 159 GLY A N 1
ATOM 1221 C CA . GLY A 1 159 ? 3.366 9.764 9.194 1.00 86.62 159 GLY A CA 1
ATOM 1222 C C . GLY A 1 159 ? 2.406 9.500 10.360 1.00 86.62 159 GLY A C 1
ATOM 1223 O O . GLY A 1 159 ? 2.842 9.318 11.498 1.00 86.62 159 GLY A O 1
ATOM 1224 N N . ARG A 1 160 ? 1.086 9.509 10.119 1.00 86.75 160 ARG A N 1
ATOM 1225 C CA . ARG A 1 160 ? 0.067 9.450 11.182 1.00 86.75 160 ARG A CA 1
ATOM 1226 C C . ARG A 1 160 ? -0.633 8.103 11.225 1.00 86.75 160 ARG A C 1
ATOM 1228 O O . ARG A 1 160 ? -0.913 7.481 10.204 1.00 86.75 160 ARG A O 1
ATOM 1235 N N . ALA A 1 161 ? -0.989 7.692 12.435 1.00 91.12 161 ALA A N 1
ATOM 1236 C CA . ALA A 1 161 ? -1.902 6.587 12.671 1.00 91.12 161 ALA A CA 1
ATOM 1237 C C . ALA A 1 161 ? -2.905 6.971 13.761 1.00 91.12 161 ALA A C 1
ATOM 1239 O O . ALA A 1 161 ? -2.553 7.641 14.735 1.00 91.12 161 ALA A O 1
ATOM 1240 N N . CYS A 1 162 ? -4.152 6.553 13.591 1.00 90.00 162 CYS A N 1
ATOM 1241 C CA . CYS A 1 162 ? -5.202 6.679 14.587 1.00 90.00 162 CYS A CA 1
ATOM 1242 C C . CYS A 1 162 ? -5.809 5.303 14.819 1.00 90.00 162 CYS A C 1
ATOM 1244 O O . CYS A 1 162 ? -6.176 4.618 13.868 1.00 90.00 162 CYS A O 1
ATOM 1246 N N . GLU A 1 163 ? -5.913 4.909 16.078 1.00 93.88 163 GLU A N 1
ATOM 1247 C CA . GLU A 1 163 ? -6.584 3.685 16.483 1.00 93.88 163 GLU A CA 1
ATOM 1248 C C . GLU A 1 163 ? -7.859 4.050 17.233 1.00 93.88 163 GLU A C 1
ATOM 1250 O O . GLU A 1 163 ? -7.874 4.983 18.041 1.00 93.88 163 GLU A O 1
ATOM 1255 N N . THR A 1 164 ? -8.943 3.342 16.934 1.00 93.62 164 THR A N 1
ATOM 1256 C CA . THR A 1 164 ? -10.229 3.563 17.576 1.00 93.62 164 THR A CA 1
ATOM 1257 C C . THR A 1 164 ? -10.902 2.241 17.914 1.00 93.62 164 THR A C 1
ATOM 1259 O O . THR A 1 164 ? -11.002 1.323 17.096 1.00 93.62 164 THR A O 1
ATOM 1262 N N . THR A 1 165 ? -11.367 2.156 19.155 1.00 95.06 165 THR A N 1
ATOM 1263 C CA . THR A 1 165 ? -12.210 1.078 19.667 1.00 95.06 165 THR A CA 1
ATOM 1264 C C . THR A 1 165 ? -13.637 1.568 19.867 1.00 95.06 165 THR A C 1
ATOM 1266 O O . THR A 1 165 ? -13.917 2.768 19.938 1.00 95.06 165 THR A O 1
ATOM 1269 N N . ARG A 1 166 ? -14.560 0.633 20.103 1.00 92.88 166 ARG A N 1
ATOM 1270 C CA . ARG A 1 166 ? -15.930 0.959 20.520 1.00 92.88 166 ARG A CA 1
ATOM 1271 C C . ARG A 1 166 ? -15.987 1.837 21.781 1.00 92.88 166 ARG A C 1
ATOM 1273 O O . ARG A 1 166 ? -16.886 2.667 21.905 1.00 92.88 166 ARG A O 1
ATOM 1280 N N . ALA A 1 167 ? -15.051 1.667 22.718 1.00 91.12 167 ALA A N 1
ATOM 1281 C CA . ALA A 1 167 ? -15.004 2.460 23.946 1.00 91.12 167 ALA A CA 1
ATOM 1282 C C . ALA A 1 167 ? -14.618 3.924 23.673 1.00 91.12 167 ALA A C 1
ATOM 1284 O O . ALA A 1 167 ? -15.133 4.831 24.332 1.00 91.12 167 ALA A O 1
ATOM 1285 N N . ASP A 1 168 ? -13.773 4.172 22.670 1.00 90.69 168 ASP A N 1
ATOM 1286 C CA . ASP A 1 168 ? -13.359 5.523 22.286 1.00 90.69 168 ASP A CA 1
ATOM 1287 C C . ASP A 1 168 ? -14.512 6.348 21.712 1.00 90.69 168 ASP A C 1
ATOM 1289 O O . ASP A 1 168 ? -14.564 7.557 21.937 1.00 90.69 168 ASP A O 1
ATOM 1293 N N . LEU A 1 169 ? -15.487 5.700 21.067 1.00 88.31 169 LEU A N 1
ATOM 1294 C CA . LEU A 1 169 ? -16.675 6.361 20.513 1.00 88.31 169 LEU A CA 1
ATOM 1295 C C . LEU A 1 169 ? -17.569 7.005 21.582 1.00 88.31 169 LEU A C 1
ATOM 1297 O O . LEU A 1 169 ? -18.374 7.878 21.269 1.00 88.31 169 LEU A O 1
ATOM 1301 N N . ARG A 1 170 ? -17.431 6.602 22.852 1.00 87.38 170 ARG A N 1
ATOM 1302 C CA . ARG A 1 170 ? -18.161 7.208 23.978 1.00 87.38 170 ARG A CA 1
ATOM 1303 C C . ARG A 1 170 ? -17.509 8.486 24.491 1.00 87.38 170 ARG A C 1
ATOM 1305 O O . ARG A 1 170 ? -18.108 9.172 25.310 1.00 87.38 170 ARG A O 1
ATOM 1312 N N . ARG A 1 171 ? -16.308 8.835 24.021 1.00 86.69 171 ARG A N 1
ATOM 1313 C CA . ARG A 1 171 ? -15.576 10.041 24.435 1.00 86.69 171 ARG A CA 1
ATOM 1314 C C . ARG A 1 171 ? -16.088 11.286 23.708 1.00 86.69 171 ARG A C 1
ATOM 1316 O O . ARG A 1 171 ? -15.293 12.057 23.178 1.00 86.69 171 ARG A O 1
ATOM 1323 N N . PHE A 1 172 ? -17.405 11.500 23.701 1.00 81.81 172 PHE A N 1
ATOM 1324 C CA . PHE A 1 172 ? -18.065 12.613 22.999 1.00 81.81 172 PHE A CA 1
ATOM 1325 C C . PHE A 1 172 ? -17.589 13.998 23.474 1.00 81.81 172 PHE A C 1
ATOM 1327 O O . PHE A 1 172 ? -17.708 14.982 22.754 1.00 81.81 172 PHE A O 1
ATOM 1334 N N . TRP A 1 173 ? -17.004 14.077 24.673 1.00 81.81 173 TRP A N 1
ATOM 1335 C CA . TRP A 1 173 ? -16.391 15.289 25.219 1.00 81.81 173 TRP A CA 1
ATOM 1336 C C . TRP A 1 173 ? -15.056 15.667 24.556 1.00 81.81 173 TRP A C 1
ATOM 1338 O O . TRP A 1 173 ? -14.541 16.763 24.782 1.00 81.81 173 TRP A O 1
ATOM 1348 N N . ARG A 1 174 ? -14.452 14.784 23.750 1.00 80.69 174 ARG A N 1
ATOM 1349 C CA . ARG A 1 174 ? -13.238 15.102 22.991 1.00 80.69 174 ARG A CA 1
ATOM 1350 C C . ARG A 1 174 ? -13.615 15.783 21.681 1.00 80.69 174 ARG A C 1
ATOM 1352 O O . ARG A 1 174 ? -14.266 15.191 20.829 1.00 80.69 174 ARG A O 1
ATOM 1359 N N . ARG A 1 175 ? -13.155 17.023 21.501 1.00 76.31 175 ARG A N 1
ATOM 1360 C CA . ARG A 1 175 ? -13.360 17.761 20.249 1.00 76.31 175 ARG A CA 1
ATOM 1361 C C . ARG A 1 175 ? -12.583 17.113 19.091 1.00 76.31 175 ARG A C 1
ATOM 1363 O O . ARG A 1 175 ? -11.411 16.771 19.293 1.00 76.31 175 ARG A O 1
ATOM 1370 N N . PRO A 1 176 ? -13.184 16.999 17.890 1.00 78.75 176 PRO A N 1
ATOM 1371 C CA . PRO A 1 176 ? -12.469 16.607 16.681 1.00 78.75 176 PRO A CA 1
ATOM 1372 C C . PRO A 1 176 ? -11.275 17.535 16.451 1.00 78.75 176 PRO A C 1
ATOM 1374 O O . PRO A 1 176 ? -11.388 18.752 16.607 1.00 78.75 176 PRO A O 1
ATOM 1377 N N . ARG A 1 177 ? -10.120 16.964 16.102 1.00 75.94 177 ARG A N 1
ATOM 1378 C CA . ARG A 1 177 ? -8.928 17.734 15.729 1.00 75.94 177 ARG A CA 1
ATOM 1379 C C . ARG A 1 177 ? -8.652 17.545 14.238 1.00 75.94 177 ARG A C 1
ATOM 1381 O O . ARG A 1 177 ? -8.707 16.400 13.787 1.00 75.94 177 ARG A O 1
ATOM 1388 N N . PRO A 1 178 ? -8.329 18.615 13.491 1.00 72.19 178 PRO A N 1
ATOM 1389 C CA . PRO A 1 178 ? -7.997 18.497 12.078 1.00 72.19 178 PRO A CA 1
ATOM 1390 C C . PRO A 1 178 ? -6.804 17.571 11.866 1.00 72.19 178 PRO A C 1
ATOM 1392 O O . PRO A 1 178 ? -5.867 17.551 12.670 1.00 72.19 178 PRO A O 1
ATOM 1395 N N . LEU A 1 179 ? -6.813 16.829 10.759 1.00 66.31 179 LEU A N 1
ATOM 1396 C CA . LEU A 1 179 ? -5.743 15.884 10.470 1.00 66.31 179 LEU A CA 1
ATOM 1397 C C . LEU A 1 179 ? -4.389 16.548 10.161 1.00 66.31 179 LEU A C 1
ATOM 1399 O O . LEU A 1 179 ? -3.350 15.941 10.405 1.00 66.31 179 LEU A O 1
ATOM 1403 N N . ALA A 1 180 ? -4.399 17.791 9.692 1.00 66.25 180 ALA A N 1
ATOM 1404 C CA . ALA A 1 180 ? -3.193 18.561 9.396 1.00 66.25 180 ALA A CA 1
ATOM 1405 C C . ALA A 1 180 ? -2.650 19.361 10.600 1.00 66.25 180 ALA A C 1
ATOM 1407 O O . ALA A 1 180 ? -1.561 19.913 10.535 1.00 66.25 180 ALA A O 1
ATOM 1408 N N . ALA A 1 181 ? -3.395 19.462 11.708 1.00 54.38 181 ALA A N 1
ATOM 1409 C CA . ALA A 1 181 ? -3.126 20.458 12.751 1.00 54.38 181 ALA A CA 1
ATOM 1410 C C . ALA A 1 181 ? -2.176 19.983 13.868 1.00 54.38 181 ALA A C 1
ATOM 1412 O O . ALA A 1 181 ? -2.392 20.308 15.039 1.00 54.38 181 ALA A O 1
ATOM 1413 N N . ARG A 1 182 ? -1.136 19.201 13.563 1.00 45.38 182 ARG A N 1
ATOM 1414 C CA . ARG A 1 182 ? -0.128 18.863 14.577 1.00 45.38 182 ARG A CA 1
ATOM 1415 C C . ARG A 1 182 ? 1.278 18.785 13.964 1.00 45.38 182 ARG A C 1
ATOM 1417 O O . ARG A 1 182 ? 1.418 18.021 13.012 1.00 45.38 182 ARG A O 1
ATOM 1424 N N . PRO A 1 183 ? 2.257 19.558 14.478 1.00 46.28 183 PRO A N 1
ATOM 1425 C CA . PRO A 1 183 ? 3.667 19.338 14.172 1.00 46.28 183 PRO A CA 1
ATOM 1426 C C . PRO A 1 183 ? 4.144 17.994 14.734 1.00 46.28 183 PRO A C 1
ATOM 1428 O O . PRO A 1 183 ? 3.495 17.478 15.683 1.00 46.28 183 PRO A O 1
#

Foldseek 3Di:
DFFAFDDPVPDDDPVPGQTDDPC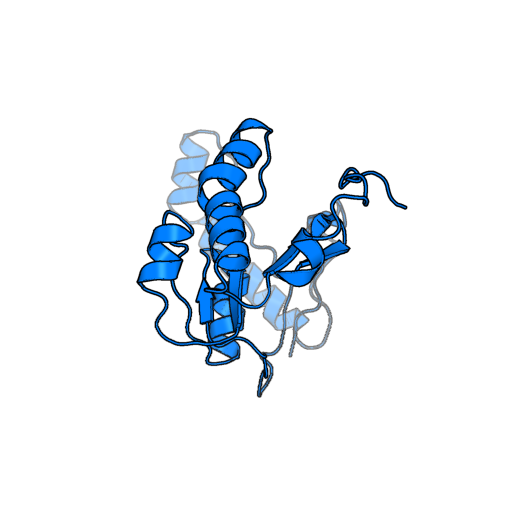RVVVVVVFVVQLVCQVPDVVQVVCVVVVHHGPRTDRDHDTDDQDPEDDDQAQEEEDPDVVSVVVCVSHVHHYDYHDQAVVVCLVVVPDDGHYHYDDDDDPDPVVVVVCCVRYVVNVVVCQCVVSDAKDWDDDVVLRDIDIDHNVNVVPPVDDDDDPPPDD

Secondary structure (DSSP, 8-state):
---B---GGG-S-TTTT--BSTTHHHHHHHHHHHHHHHHT-HHHHHHHHTTPPP-------------S----S-SEEESS-HHHHHHHHHHT-EEEPPPS-HHHHHHH--SSS-EEE--PPP-SHHHHHHHIIIIIHHHHHHHHHTSSSEEEEEEGGGTEEEEEETTGGG-TTSPP--TT---

Solvent-accessible surface area (backbone atoms only — not comparable to full-atom values): 11233 Å² total; per-residue (Å²): 122,52,39,54,24,70,66,77,90,78,59,95,53,86,81,78,54,61,54,37,67,100,33,18,68,62,52,52,52,50,45,50,53,50,26,57,56,32,65,77,27,68,69,32,55,56,26,50,75,71,73,39,84,62,68,56,72,75,88,79,48,76,51,73,77,85,74,95,73,51,87,71,87,50,60,32,39,30,24,80,49,66,65,60,48,52,51,27,57,64,44,72,31,50,67,45,69,58,65,95,30,40,56,65,42,69,75,63,58,91,68,93,74,42,71,45,75,57,74,85,82,62,89,43,73,68,48,44,51,51,44,36,67,36,34,50,54,47,49,50,50,32,26,72,74,57,78,36,76,68,49,74,54,74,41,75,96,76,74,42,73,49,76,47,40,52,73,58,72,71,48,74,88,60,76,90,72,66,92,80,76,68,135

Nearest PDB structures (foldseek):
  4ima-assembly1_B  TM=3.287E-01  e=2.530E+00  Homo sapiens
  7yh5-assembly1_A  TM=2.809E-01  e=1.716E+00  Mycobacterium tuberculosis
  7yh5-assembly2_D  TM=3.028E-01  e=4.529E+00  Mycobacterium tuberculosis
  6du6-assembly1_B  TM=3.095E-01  e=6.677E+00  Aedes aegypti

Sequence (183 aa):
MPIDAQAPAERTDAHSVLPQGAAAGRALALATEIQMVLHEHPVNHAREQRGEPTVNSVWLWGAGRLPRSVRAPWLSVLGDDPVAAGLARCAGIRHDALPSDALYWLEHAPQDGRHLCVLDAAQSVRELQALEQRWFDSLLQALRQGRIGMLTLRIPDLGRACETTRADLRRFWRRPRPLAARP

pLDDT: mean 85.42, std 13.99, range [45.31, 97.5]

Mean predicted aligned error: 8.86 Å